Protein AF-A0A8X9ACP8-F1 (afdb_monomer)

Mean predicted aligned error: 18.26 Å

Foldseek 3Di:
DDDDPPVVVVVVVVPPDPPDPPPPPPPVVVVVVVVVVVVVVVVPDDDPPPPPPVCDLVNQLVCCVVPVPPDDPPDDPVVSSVVSVVVVVVVVVVVVVVVVVVVVVVVVVVVVVVVVVVVVVVVVVVVVVVVVVVVVVVVVVVVVVVVVVVVVVVVVVVVVVVVVVVVVVVVVVVVVVVVVVVVVVVCVVVVVVVVVCVVDVDDDDDD

Radius of gyration: 56.11 Å; Cα contacts (8 Å, |Δi|>4): 14; chains: 1; bounding box: 125×47×159 Å

Organism: Salvia splendens (NCBI:txid180675)

Solvent-accessible surface area (backbone atoms only — not comparable to full-atom values): 12221 Å² total; per-residue (Å²): 139,83,84,68,80,75,58,60,61,65,58,57,70,71,74,70,70,80,79,76,79,76,85,75,67,64,69,61,56,62,57,54,54,55,51,52,53,54,53,51,57,64,73,64,56,75,73,79,77,71,74,79,73,71,67,51,70,67,61,49,46,52,50,40,72,77,70,38,96,82,64,66,90,85,55,55,70,69,59,50,52,48,53,51,50,50,51,52,51,51,49,53,51,52,51,54,51,52,52,50,50,52,52,52,52,51,52,49,51,55,49,50,52,52,49,54,55,50,50,55,54,51,52,53,50,52,52,54,50,52,53,50,50,54,51,49,56,51,50,53,50,50,51,51,52,52,51,50,52,50,52,53,51,49,53,52,52,53,52,52,50,52,50,52,53,52,50,52,52,52,51,52,50,50,52,53,50,52,51,51,52,52,53,50,62,65,48,46,63,55,53,51,50,51,51,50,49,69,76,52,80,77,83,82,90,80,135

Secondary structure (DSSP, 8-state):
-PPPTTSHHHHHTTS------GGGSHHHHHHHHHHHHHHHHHHTPPPP--------HHHHHHHHHHH-TT--TTS-HHHHHHHHHHHHHHHHHHHHHHHHHHHHHHHHHHHHHHHHHHHHHHHHHHHHHHHHHHHHHHHHHHHHHHHHHHHHHHHHHHHHHHHHHHHHHHHHHHHHHHHHHHHHHHHHHHHHHHHHHHH-S------

Sequence (207 aa):
MHPKSSDKLKMAFFLMAPKANESGKNKVVEMEEQDQAKEASFLMAPPPETRKATLNLDKAIEHELQHGRKLDPKMDRKKLRRTVSNRLSAQRSRVKKAEHIHEMERRATDLEDTITVLKIRVERFKEKKRLLQLQNEALERLMQIRLHEANVAQSVVDKSKAELARLKEVEKEQLNYHEKQLLHKQSQPQLELELELQLHPFRNFDA

pLDDT: mean 77.06, std 21.71, range [40.91, 98.75]

Structure (mmCIF, N/CA/C/O backbone):
data_AF-A0A8X9ACP8-F1
#
_entry.id   AF-A0A8X9ACP8-F1
#
loop_
_atom_site.group_PDB
_atom_site.id
_atom_site.type_symbol
_atom_site.label_atom_id
_atom_site.label_alt_id
_atom_site.label_comp_id
_atom_site.label_asym_id
_atom_site.label_entity_id
_atom_site.label_seq_id
_atom_site.pdbx_PDB_ins_code
_atom_site.Cartn_x
_atom_site.Cartn_y
_atom_site.Cartn_z
_atom_site.occupancy
_atom_site.B_iso_or_equiv
_atom_site.auth_seq_id
_atom_site.auth_comp_id
_atom_site.auth_asym_id
_atom_site.auth_atom_id
_atom_site.pdbx_PDB_model_num
ATOM 1 N N . MET A 1 1 ? -46.677 24.754 20.401 1.00 48.41 1 MET A N 1
ATOM 2 C CA . MET A 1 1 ? -46.013 23.488 20.785 1.00 48.41 1 MET A CA 1
ATOM 3 C C . MET A 1 1 ? -44.524 23.753 20.924 1.00 48.41 1 MET A C 1
ATOM 5 O O . MET A 1 1 ? -43.882 24.078 19.936 1.00 48.41 1 MET A O 1
ATOM 9 N N . HIS A 1 2 ? -44.004 23.734 22.151 1.00 45.50 2 HIS A N 1
ATOM 10 C CA . HIS A 1 2 ? -42.602 24.048 22.436 1.00 45.50 2 HIS A CA 1
ATOM 11 C C . HIS A 1 2 ? -41.730 22.783 22.380 1.00 45.50 2 HIS A C 1
ATOM 13 O O . HIS A 1 2 ? -42.119 21.772 22.968 1.00 45.50 2 HIS A O 1
ATOM 19 N N . PRO A 1 3 ? -40.560 22.816 21.719 1.00 49.88 3 PRO A N 1
ATOM 20 C CA . PRO A 1 3 ? -39.639 21.686 21.719 1.00 49.88 3 PRO A CA 1
ATOM 21 C C . PRO A 1 3 ? -38.923 21.558 23.074 1.00 49.88 3 PRO A C 1
ATOM 23 O O . PRO A 1 3 ? -38.510 22.551 23.679 1.00 49.88 3 PRO A O 1
ATOM 26 N N . LYS A 1 4 ? -38.807 20.312 23.550 1.00 48.88 4 LYS A N 1
ATOM 27 C CA . LYS A 1 4 ? -38.228 19.929 24.847 1.00 48.88 4 LYS A CA 1
ATOM 28 C C . LYS A 1 4 ? -36.714 20.190 24.881 1.00 48.88 4 LYS A C 1
ATOM 30 O O . LYS A 1 4 ? -36.020 20.100 23.872 1.00 48.88 4 LYS A O 1
ATOM 35 N N . SER A 1 5 ? -36.201 20.521 26.065 1.00 58.75 5 SER A N 1
ATOM 36 C CA . SER A 1 5 ? -34.847 21.045 26.301 1.00 58.75 5 SER A CA 1
ATOM 37 C C . SER A 1 5 ? -33.686 20.067 26.054 1.00 58.75 5 SER A C 1
ATOM 39 O O . SER A 1 5 ? -32.534 20.487 26.141 1.00 58.75 5 SER A O 1
ATOM 41 N N . SER A 1 6 ? -33.938 18.804 25.694 1.00 52.81 6 SER A N 1
ATOM 42 C CA . SER A 1 6 ? -32.884 17.810 25.432 1.00 52.81 6 SER A CA 1
ATOM 43 C C . SER A 1 6 ? -32.245 17.912 24.043 1.00 52.81 6 SER A C 1
ATOM 45 O O . SER A 1 6 ? -31.140 17.409 23.847 1.00 52.81 6 SER A O 1
ATOM 47 N N . ASP A 1 7 ? -32.893 18.588 23.091 1.00 49.94 7 ASP A N 1
ATOM 48 C CA . ASP A 1 7 ? -32.406 18.658 21.703 1.00 49.94 7 ASP A CA 1
ATOM 49 C C . ASP A 1 7 ? -31.502 19.873 21.447 1.00 49.94 7 ASP A C 1
ATOM 51 O O . ASP A 1 7 ? -30.711 19.891 20.503 1.00 49.94 7 ASP A O 1
ATOM 55 N N . LYS A 1 8 ? -31.528 20.864 22.347 1.00 50.75 8 LYS A N 1
ATOM 56 C CA . LYS A 1 8 ? -30.656 22.047 22.267 1.00 50.75 8 LYS A CA 1
ATOM 57 C C . LYS A 1 8 ? -29.193 21.728 22.590 1.00 50.75 8 LYS A C 1
ATOM 59 O O . LYS A 1 8 ? -28.309 22.352 22.012 1.00 50.75 8 LYS A O 1
ATOM 64 N N . LEU A 1 9 ? -28.916 20.726 23.433 1.00 50.59 9 LEU A N 1
ATOM 65 C CA . LEU A 1 9 ? -27.534 20.320 23.734 1.00 50.59 9 LEU A CA 1
ATOM 66 C C . LEU A 1 9 ? -26.889 19.479 22.625 1.00 50.59 9 LEU A C 1
ATOM 68 O O . LEU A 1 9 ? -25.675 19.543 22.453 1.00 50.59 9 LEU A O 1
ATOM 72 N N . LYS A 1 10 ? -27.677 18.747 21.829 1.00 49.38 10 LYS A N 1
ATOM 73 C CA . LYS A 1 10 ? -27.147 18.006 20.672 1.00 49.38 10 LYS A CA 1
ATOM 74 C C . LYS A 1 10 ? -26.849 18.924 19.484 1.00 49.38 10 LYS A C 1
ATOM 76 O O . LYS A 1 10 ? -25.902 18.668 18.752 1.00 49.38 10 LYS A O 1
ATOM 81 N N . MET A 1 11 ? -27.583 20.031 19.350 1.00 46.47 11 MET A N 1
ATOM 82 C CA . MET A 1 11 ? -27.297 21.061 18.342 1.00 46.47 11 MET A CA 1
ATOM 83 C C . MET A 1 11 ? -26.142 22.000 18.734 1.00 46.47 11 MET A C 1
ATOM 85 O O . MET A 1 11 ? -25.453 22.512 17.857 1.00 46.47 11 MET A O 1
ATOM 89 N N . ALA A 1 12 ? -25.879 22.200 20.031 1.00 48.69 12 ALA A N 1
ATOM 90 C CA . ALA A 1 12 ? -24.788 23.065 20.492 1.00 48.69 12 ALA A CA 1
ATOM 91 C C . ALA A 1 12 ? -23.390 22.436 20.329 1.00 48.69 12 ALA A C 1
ATOM 93 O O . ALA A 1 12 ? -22.411 23.161 20.171 1.00 48.69 12 ALA A O 1
ATOM 94 N N . PHE A 1 13 ? -23.280 21.104 20.299 1.00 44.09 13 PHE A N 1
ATOM 95 C CA . PHE A 1 13 ? -21.986 20.426 20.136 1.00 44.09 13 PHE A CA 1
ATOM 96 C C . PHE A 1 13 ? -21.492 20.370 18.680 1.00 44.09 13 PHE A C 1
ATOM 98 O O . PHE A 1 13 ? -20.330 20.062 18.433 1.00 44.09 13 PHE A O 1
ATOM 105 N N . PHE A 1 14 ? -22.348 20.709 17.711 1.00 43.88 14 PHE A N 1
ATOM 106 C CA . PHE A 1 14 ? -21.986 20.746 16.290 1.00 43.88 14 PHE A CA 1
ATOM 107 C C . PHE A 1 14 ? -21.480 22.127 15.827 1.00 43.88 14 PHE A C 1
ATOM 109 O O . PHE A 1 14 ? -20.980 22.267 14.715 1.00 43.88 14 PHE A O 1
ATOM 116 N N . LEU A 1 15 ? -21.570 23.158 16.677 1.00 46.44 15 LEU A N 1
ATOM 117 C CA . LEU A 1 15 ? -21.247 24.551 16.325 1.00 46.44 15 LEU A CA 1
ATOM 118 C C . LEU A 1 15 ? -19.854 25.027 16.770 1.00 46.44 15 LEU A C 1
ATOM 120 O O . LEU A 1 15 ? -19.517 26.190 16.566 1.00 46.44 15 LEU A O 1
ATOM 124 N N . MET A 1 16 ? -19.022 24.147 17.328 1.00 43.56 16 MET A N 1
ATOM 125 C CA . MET A 1 16 ? -17.673 24.493 17.801 1.00 43.56 16 MET A CA 1
ATOM 126 C C . MET A 1 16 ? -16.569 23.601 17.213 1.00 43.56 16 MET A C 1
ATOM 128 O O . MET A 1 16 ? -15.540 23.364 17.840 1.00 43.56 16 MET A O 1
ATOM 132 N N . ALA A 1 17 ? -16.747 23.130 15.978 1.00 50.84 17 ALA A N 1
ATOM 133 C CA . ALA A 1 17 ? -15.620 22.612 15.212 1.00 50.84 17 ALA A CA 1
ATOM 134 C C . ALA A 1 17 ? -14.752 23.799 14.743 1.00 50.84 17 ALA A C 1
ATOM 136 O O . ALA A 1 17 ? -15.273 24.691 14.063 1.00 50.84 17 ALA A O 1
ATOM 137 N N . PRO A 1 18 ? -13.447 23.854 15.073 1.00 45.12 18 PRO A N 1
ATOM 138 C CA . PRO A 1 18 ? -12.563 24.846 14.483 1.00 45.12 18 PRO A CA 1
ATOM 139 C C . PRO A 1 18 ? -12.549 24.624 12.970 1.00 45.12 18 PRO A C 1
ATOM 141 O O . PRO A 1 18 ? -12.144 23.563 12.493 1.00 45.12 18 PRO A O 1
ATOM 144 N N . LYS A 1 19 ? -13.018 25.622 12.209 1.00 48.44 19 LYS A N 1
ATOM 145 C CA . LYS A 1 19 ? -12.822 25.672 10.760 1.00 48.44 19 LYS A CA 1
ATOM 146 C C . LYS A 1 19 ? -11.318 25.674 10.514 1.00 48.44 19 LYS A C 1
ATOM 148 O O . LYS A 1 19 ? -10.660 26.701 10.673 1.00 48.44 19 LYS A O 1
ATOM 153 N N . ALA A 1 20 ? -10.779 24.509 10.170 1.00 42.78 20 ALA A N 1
ATOM 154 C CA . ALA A 1 20 ? -9.439 24.400 9.637 1.00 42.78 20 ALA A CA 1
ATOM 155 C C . ALA A 1 20 ? -9.378 25.297 8.398 1.00 42.78 20 ALA A C 1
ATOM 157 O O . ALA A 1 20 ? -10.138 25.146 7.445 1.00 42.78 20 ALA A O 1
ATOM 158 N N . ASN A 1 21 ? -8.520 26.304 8.482 1.00 46.50 21 ASN A N 1
ATOM 159 C CA . ASN A 1 21 ? -8.228 27.236 7.416 1.00 46.50 21 ASN A CA 1
ATOM 160 C C . ASN A 1 21 ? -7.571 26.473 6.249 1.00 46.50 21 ASN A C 1
ATOM 162 O O . ASN A 1 21 ? -6.362 26.249 6.247 1.00 46.50 21 ASN A O 1
ATOM 166 N N . GLU A 1 22 ? -8.372 26.058 5.268 1.00 45.31 22 GLU A N 1
ATOM 167 C CA . GLU A 1 22 ? -7.913 25.434 4.018 1.00 45.31 22 GLU A CA 1
ATOM 168 C C . GLU A 1 22 ? -7.419 26.461 2.976 1.00 45.31 22 GLU A C 1
ATOM 170 O O . GLU A 1 22 ? -7.106 26.093 1.849 1.00 45.31 22 GLU A O 1
ATOM 175 N N . SER A 1 23 ? -7.277 27.749 3.321 1.00 44.38 23 SER A N 1
ATOM 176 C CA . SER A 1 23 ? -6.915 28.789 2.336 1.00 44.38 23 SER A CA 1
ATOM 177 C C . SER A 1 23 ? -5.410 28.971 2.076 1.00 44.38 23 SER A C 1
ATOM 179 O O . SER A 1 23 ? -5.025 29.797 1.255 1.00 44.38 23 SER A O 1
ATOM 181 N N . GLY A 1 24 ? -4.536 28.201 2.732 1.00 42.59 24 GLY A N 1
ATOM 182 C CA . GLY A 1 24 ? -3.082 28.406 2.647 1.00 42.59 24 GLY A CA 1
ATOM 183 C C . GLY A 1 24 ? -2.294 27.410 1.793 1.00 42.59 24 GLY A C 1
ATOM 184 O O . GLY A 1 24 ? -1.116 27.646 1.546 1.00 42.59 24 GLY A O 1
ATOM 185 N N . LYS A 1 25 ? -2.887 26.286 1.368 1.00 42.03 25 LYS A N 1
ATOM 186 C CA . LYS A 1 25 ? -2.113 25.167 0.784 1.00 42.03 25 LYS A CA 1
ATOM 187 C C . LYS A 1 25 ? -2.227 25.011 -0.730 1.00 42.03 25 LYS A C 1
ATOM 189 O O . LYS A 1 25 ? -1.389 24.335 -1.312 1.00 42.03 25 LYS A O 1
ATOM 194 N N . ASN A 1 26 ? -3.171 25.692 -1.379 1.00 40.91 26 ASN A N 1
ATOM 195 C CA . ASN A 1 26 ? -3.351 25.555 -2.829 1.00 40.91 26 ASN A CA 1
ATOM 196 C C . ASN A 1 26 ? -2.458 26.477 -3.668 1.00 40.91 26 ASN A C 1
ATOM 198 O O . ASN A 1 26 ? -2.337 26.262 -4.864 1.00 40.91 26 ASN A O 1
ATOM 202 N N . LYS A 1 27 ? -1.775 27.460 -3.066 1.00 44.03 27 LYS A N 1
ATOM 203 C CA . LYS A 1 27 ? -0.976 28.421 -3.843 1.00 44.03 27 LYS A CA 1
ATOM 204 C C . LYS A 1 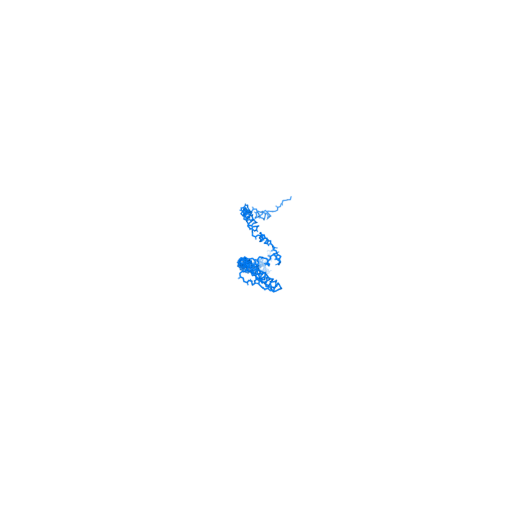27 ? 0.457 27.967 -4.142 1.00 44.03 27 LYS A C 1
ATOM 206 O O . LYS A 1 27 ? 1.080 28.507 -5.045 1.00 44.03 27 LYS A O 1
ATOM 211 N N . VAL A 1 28 ? 0.980 26.991 -3.396 1.00 43.31 28 VAL A N 1
ATOM 212 C CA . VAL A 1 28 ? 2.319 26.420 -3.649 1.00 43.31 28 VAL A CA 1
ATOM 213 C C . VAL A 1 28 ? 2.238 25.288 -4.676 1.00 43.31 28 VAL A C 1
ATOM 215 O O . VAL A 1 28 ? 3.114 25.176 -5.523 1.00 43.31 28 VAL A O 1
ATOM 218 N N . VAL A 1 29 ? 1.136 24.528 -4.677 1.00 48.53 29 VAL A N 1
ATOM 219 C CA . VAL A 1 29 ? 0.920 23.432 -5.635 1.00 48.53 29 VAL A CA 1
ATOM 220 C C . VAL A 1 29 ? 0.682 23.964 -7.056 1.00 48.53 29 VAL A C 1
ATOM 222 O O . VAL A 1 29 ? 1.228 23.406 -7.997 1.00 48.53 29 VAL A O 1
ATOM 225 N N . GLU A 1 30 ? -0.020 25.091 -7.228 1.00 46.03 30 GLU A N 1
ATOM 226 C CA . GLU A 1 30 ? -0.255 25.667 -8.567 1.00 46.03 30 GLU A CA 1
ATOM 227 C C . GLU A 1 30 ? 0.982 26.335 -9.201 1.00 46.03 30 GLU A C 1
ATOM 229 O O . GLU A 1 30 ? 1.048 26.436 -10.425 1.00 46.03 30 GLU A O 1
ATOM 234 N N . MET A 1 31 ? 1.972 26.779 -8.412 1.00 45.59 31 MET A N 1
ATOM 235 C CA . MET A 1 31 ? 3.218 27.341 -8.965 1.00 45.59 31 MET A CA 1
ATOM 236 C C . MET A 1 31 ? 4.244 26.256 -9.319 1.00 45.59 31 MET A C 1
ATOM 238 O O . MET A 1 31 ? 4.923 26.388 -10.332 1.00 45.59 31 MET A O 1
ATOM 242 N N . GLU A 1 32 ? 4.312 25.151 -8.568 1.00 47.22 32 GLU A N 1
ATOM 243 C CA . GLU A 1 32 ? 5.205 24.025 -8.898 1.00 47.22 32 GLU A CA 1
ATOM 244 C C . GLU A 1 32 ? 4.697 23.186 -10.086 1.00 47.22 32 GLU A C 1
ATOM 246 O O . GLU A 1 32 ? 5.496 22.615 -10.830 1.00 47.22 32 GLU A O 1
ATOM 251 N N . GLU A 1 33 ? 3.383 23.153 -10.326 1.00 47.72 33 GLU A N 1
ATOM 252 C CA . GLU A 1 33 ? 2.787 22.413 -11.447 1.00 47.72 33 GLU A CA 1
ATOM 253 C C . GLU A 1 33 ? 3.018 23.111 -12.807 1.00 47.72 33 GLU A C 1
ATOM 255 O O . GLU A 1 33 ? 3.103 22.450 -13.844 1.00 47.72 33 GLU A O 1
ATOM 260 N N . GLN A 1 34 ? 3.217 24.437 -12.823 1.00 45.97 34 GLN A N 1
ATOM 261 C CA . GLN A 1 34 ? 3.534 25.188 -14.048 1.00 45.97 34 GLN A CA 1
ATOM 262 C C . GLN A 1 34 ? 5.015 25.123 -14.445 1.00 45.97 34 GLN A C 1
ATOM 264 O O . GLN A 1 34 ? 5.322 25.190 -15.640 1.00 45.97 34 GLN A O 1
ATOM 269 N N . ASP A 1 35 ? 5.920 24.952 -13.483 1.00 48.22 35 ASP A N 1
ATOM 270 C CA . ASP A 1 35 ? 7.351 24.799 -13.760 1.00 48.22 35 ASP A CA 1
ATOM 271 C C . ASP A 1 35 ? 7.694 23.354 -14.157 1.00 48.22 35 ASP A C 1
ATOM 273 O O . ASP A 1 35 ? 8.428 23.151 -15.127 1.00 48.22 35 ASP A O 1
ATOM 277 N N . GLN A 1 36 ? 7.034 22.349 -13.563 1.00 52.25 36 GLN A N 1
ATOM 278 C CA . GLN A 1 36 ? 7.136 20.957 -14.025 1.00 52.25 36 GLN A CA 1
ATOM 279 C C . GLN A 1 36 ? 6.546 20.759 -15.431 1.00 52.25 36 GLN A C 1
ATOM 281 O O . GLN A 1 36 ? 7.087 19.984 -16.218 1.00 52.25 36 GLN A O 1
ATOM 286 N N . ALA A 1 37 ? 5.489 21.491 -15.801 1.00 51.94 37 ALA A N 1
ATOM 287 C CA . ALA A 1 37 ? 4.931 21.438 -17.155 1.00 51.94 37 ALA A CA 1
ATOM 288 C C . ALA A 1 37 ? 5.857 22.069 -18.214 1.00 51.94 37 ALA A C 1
ATOM 290 O O . ALA A 1 37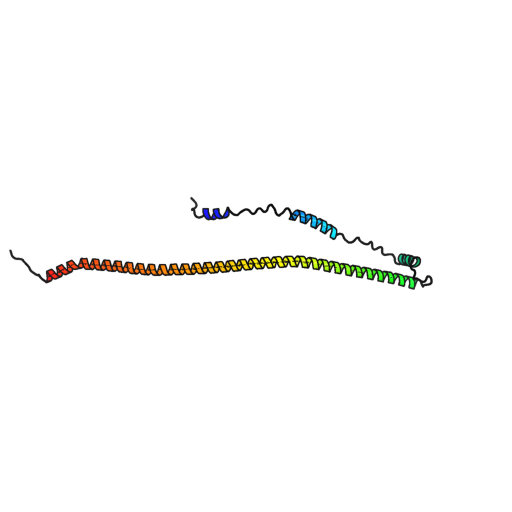 ? 5.925 21.583 -19.346 1.00 51.94 37 ALA A O 1
ATOM 291 N N . LYS A 1 38 ? 6.610 23.122 -17.862 1.00 52.84 38 LYS A N 1
ATOM 292 C CA . LYS A 1 38 ? 7.602 23.734 -18.765 1.00 52.84 38 LYS A CA 1
ATOM 293 C C . LYS A 1 38 ? 8.853 22.868 -18.904 1.00 52.84 38 LYS A C 1
ATOM 295 O O . LYS A 1 38 ? 9.346 22.712 -20.021 1.00 52.84 38 LYS A O 1
ATOM 300 N N . GLU A 1 39 ? 9.311 22.243 -17.824 1.00 46.69 39 GLU A N 1
ATOM 301 C CA . GLU A 1 39 ? 10.481 21.358 -17.836 1.00 46.69 39 GLU A CA 1
ATOM 302 C C . GLU A 1 39 ? 10.180 20.011 -18.528 1.00 46.69 39 GLU A C 1
ATOM 304 O O . GLU A 1 39 ? 10.975 19.537 -19.343 1.00 46.69 39 GLU A O 1
ATOM 309 N N . ALA A 1 40 ? 8.966 19.470 -18.360 1.00 51.84 40 ALA A N 1
ATOM 310 C CA . ALA A 1 40 ? 8.483 18.315 -19.123 1.00 51.84 40 ALA A CA 1
ATOM 311 C C . ALA A 1 40 ? 8.322 18.619 -20.626 1.00 51.84 40 ALA A C 1
ATOM 313 O O . ALA A 1 40 ? 8.593 17.756 -21.463 1.00 51.84 40 ALA A O 1
ATOM 314 N N . SER A 1 41 ? 7.950 19.852 -20.999 1.00 49.16 41 SER A N 1
ATOM 315 C CA . SER A 1 41 ? 7.877 20.255 -22.413 1.00 49.16 41 SER A CA 1
ATOM 316 C C . SER A 1 41 ? 9.253 20.339 -23.092 1.00 49.16 41 SER A C 1
ATOM 318 O O . SER A 1 41 ? 9.357 20.115 -24.297 1.00 49.16 41 SER A O 1
ATOM 320 N N . PHE A 1 42 ? 10.318 20.598 -22.323 1.00 46.66 42 PHE A N 1
ATOM 321 C CA . PHE A 1 42 ? 11.694 20.666 -22.822 1.00 46.66 42 PHE A CA 1
ATOM 322 C C . PHE A 1 42 ? 12.329 19.273 -22.980 1.00 46.66 42 PHE A C 1
ATOM 324 O O . PHE A 1 42 ? 13.081 19.043 -23.925 1.00 46.66 42 PHE A O 1
ATOM 331 N N . LEU A 1 43 ? 11.967 18.317 -22.116 1.00 49.38 43 LEU A N 1
ATOM 332 C CA . LEU A 1 43 ? 12.442 16.926 -22.181 1.00 49.38 43 LEU A CA 1
ATOM 333 C C . LEU A 1 43 ? 11.685 16.053 -23.200 1.00 49.38 43 LEU A C 1
ATOM 335 O O . LEU A 1 43 ? 12.185 14.999 -23.589 1.00 49.38 43 LEU A O 1
ATOM 339 N N . MET A 1 44 ? 10.514 16.493 -23.677 1.00 45.34 44 MET A N 1
ATOM 340 C CA . MET A 1 44 ? 9.749 15.823 -24.743 1.00 45.34 44 MET A CA 1
ATOM 341 C C . MET A 1 44 ? 10.039 16.350 -26.155 1.00 45.34 44 MET A C 1
ATOM 343 O O . MET A 1 44 ? 9.356 15.958 -27.105 1.00 45.34 44 MET A O 1
ATOM 347 N N . ALA A 1 45 ? 11.045 17.212 -26.334 1.00 51.97 45 ALA A N 1
ATOM 348 C CA . ALA A 1 45 ? 11.490 17.571 -27.673 1.00 51.97 45 ALA A CA 1
ATOM 349 C C . ALA A 1 45 ? 11.995 16.298 -28.386 1.00 51.97 45 ALA A C 1
ATOM 351 O O . ALA A 1 45 ? 12.941 15.666 -27.900 1.00 51.97 45 ALA A O 1
ATOM 352 N N . PRO A 1 46 ? 11.388 15.881 -29.517 1.00 53.88 46 PRO A N 1
ATOM 353 C CA . PRO A 1 46 ? 11.914 14.762 -30.281 1.00 53.88 46 PRO A CA 1
ATOM 354 C C . PRO A 1 46 ? 13.369 15.080 -30.654 1.00 53.88 46 PRO A C 1
ATOM 356 O O . PRO A 1 46 ? 13.664 16.234 -30.990 1.00 53.88 46 PRO A O 1
ATOM 359 N N . PRO A 1 47 ? 14.290 14.094 -30.595 1.00 52.47 47 PRO A N 1
ATOM 360 C CA . PRO A 1 47 ? 15.671 14.302 -31.012 1.00 52.47 47 PRO A CA 1
ATOM 361 C C . PRO A 1 47 ? 15.657 14.965 -32.389 1.00 52.47 47 PRO A C 1
ATOM 363 O O . PRO A 1 47 ? 14.833 14.543 -33.210 1.00 52.47 47 PRO A O 1
ATOM 366 N N . PRO A 1 48 ? 16.509 15.977 -32.660 1.00 46.62 48 PRO A N 1
ATOM 367 C CA . PRO A 1 48 ? 16.522 16.641 -33.954 1.00 46.62 48 PRO A CA 1
ATOM 368 C C . PRO A 1 48 ? 16.575 15.550 -35.009 1.00 46.62 48 PRO A C 1
ATOM 370 O O . PRO A 1 48 ? 17.513 14.748 -35.004 1.00 46.62 48 PRO A O 1
ATOM 373 N N . GLU A 1 49 ? 15.521 15.466 -35.828 1.00 51.84 49 GLU A N 1
ATOM 374 C CA . GLU A 1 49 ? 15.419 14.478 -36.886 1.00 51.84 49 GLU A CA 1
ATOM 375 C C . GLU A 1 49 ? 16.670 14.649 -37.732 1.00 51.84 49 GLU A C 1
ATOM 377 O O . GLU A 1 49 ? 16.800 15.589 -38.522 1.00 51.84 49 GLU A O 1
ATOM 382 N N . THR A 1 50 ? 17.650 13.778 -37.497 1.00 47.31 50 THR A N 1
ATOM 383 C CA . THR A 1 50 ? 18.859 13.735 -38.292 1.00 47.31 50 THR A CA 1
ATOM 384 C C . THR A 1 50 ? 18.351 13.360 -39.661 1.00 47.31 50 THR A C 1
ATOM 386 O O . THR A 1 50 ? 17.979 12.212 -39.907 1.00 47.31 50 THR A O 1
ATOM 389 N N . ARG A 1 51 ? 18.200 14.379 -40.517 1.00 43.03 51 ARG A N 1
ATOM 390 C CA . ARG A 1 51 ? 17.762 14.240 -41.898 1.00 43.03 51 ARG A CA 1
ATOM 391 C C . ARG A 1 51 ? 18.557 13.073 -42.436 1.00 43.03 51 ARG A C 1
ATOM 393 O O . ARG A 1 51 ? 19.775 13.177 -42.588 1.00 43.03 51 ARG A O 1
ATOM 400 N N . LYS A 1 52 ? 17.888 11.937 -42.640 1.00 47.12 52 LYS A N 1
ATOM 401 C CA . LYS A 1 52 ? 18.491 10.750 -43.229 1.00 47.12 52 LYS A CA 1
ATOM 402 C C . LYS A 1 52 ? 18.718 11.111 -44.685 1.00 47.12 52 LYS A C 1
ATOM 404 O O . LYS A 1 52 ? 17.964 10.704 -45.559 1.00 47.12 52 LYS A O 1
ATOM 409 N N . ALA A 1 53 ? 19.741 11.921 -44.940 1.00 48.72 53 ALA A N 1
ATOM 410 C CA . ALA A 1 53 ? 20.344 12.060 -46.238 1.00 48.72 53 ALA A CA 1
ATOM 411 C C . ALA A 1 53 ? 20.917 10.680 -46.527 1.00 48.72 53 ALA A C 1
ATOM 413 O O . ALA A 1 53 ? 22.045 10.343 -46.168 1.00 48.72 53 ALA A O 1
ATOM 414 N N . THR A 1 54 ? 20.082 9.817 -47.095 1.00 51.31 54 THR A N 1
ATOM 415 C CA . THR A 1 54 ? 20.537 8.599 -47.726 1.00 51.31 54 THR A CA 1
ATOM 416 C C . THR A 1 54 ? 21.460 9.069 -48.835 1.00 51.31 54 THR A C 1
ATOM 418 O O . THR A 1 54 ? 21.003 9.450 -49.908 1.00 51.31 54 THR A O 1
ATOM 421 N N . LEU A 1 55 ? 22.763 9.130 -48.552 1.00 59.03 55 LEU A N 1
ATOM 422 C CA . LEU A 1 55 ? 23.779 9.242 -49.584 1.00 59.03 55 LEU A CA 1
ATOM 423 C C . LEU A 1 55 ? 23.457 8.134 -50.583 1.00 59.03 55 LEU A C 1
ATOM 425 O O . LEU A 1 55 ? 23.555 6.946 -50.255 1.00 59.03 55 LEU A O 1
ATOM 429 N N . ASN A 1 56 ? 22.960 8.531 -51.755 1.00 74.50 56 ASN A N 1
ATOM 430 C CA . ASN A 1 56 ? 22.724 7.615 -52.859 1.00 74.50 56 ASN A CA 1
ATOM 431 C C . ASN A 1 56 ? 24.035 6.860 -53.079 1.00 74.50 56 ASN A C 1
ATOM 433 O O . ASN A 1 56 ? 25.102 7.474 -53.039 1.00 74.50 56 ASN A O 1
ATOM 437 N N . LEU A 1 57 ? 23.963 5.535 -53.236 1.00 75.50 57 LEU A N 1
ATOM 438 C CA . LEU A 1 57 ? 25.141 4.662 -53.278 1.00 75.50 57 LEU A CA 1
ATOM 439 C C . LEU A 1 57 ? 26.203 5.191 -54.254 1.00 75.50 57 LEU A C 1
ATOM 441 O O . LEU A 1 57 ? 27.388 5.134 -53.951 1.00 75.50 57 LEU A O 1
ATOM 445 N N . ASP A 1 58 ? 25.771 5.774 -55.370 1.00 76.81 58 ASP A N 1
ATOM 446 C CA . ASP A 1 58 ? 26.645 6.368 -56.379 1.00 76.81 58 ASP A CA 1
ATOM 447 C C . ASP A 1 58 ? 27.395 7.616 -55.865 1.00 76.81 58 ASP A C 1
ATOM 449 O O . ASP A 1 58 ? 28.610 7.693 -56.023 1.00 76.81 58 ASP A O 1
ATOM 453 N N . LYS A 1 59 ? 26.737 8.511 -55.110 1.00 81.31 59 LYS A N 1
ATOM 454 C CA . LYS A 1 59 ? 27.391 9.660 -54.444 1.00 81.31 59 LYS A CA 1
ATOM 455 C C . LYS A 1 59 ? 28.396 9.218 -53.377 1.00 81.31 59 LYS A C 1
ATOM 457 O O . LYS A 1 59 ? 29.438 9.838 -53.190 1.00 81.31 59 LYS A O 1
ATOM 462 N N . ALA A 1 60 ? 28.092 8.131 -52.667 1.00 77.38 60 ALA A N 1
ATOM 463 C CA . ALA A 1 60 ? 29.012 7.561 -51.686 1.00 77.38 60 ALA A CA 1
ATOM 464 C C . ALA A 1 60 ? 30.231 6.899 -52.350 1.00 77.38 60 ALA A C 1
ATOM 466 O O . ALA A 1 60 ? 31.330 6.968 -51.807 1.00 77.38 60 ALA A O 1
ATOM 467 N N . ILE A 1 61 ? 30.055 6.288 -53.526 1.00 76.50 61 ILE A N 1
ATOM 468 C CA . ILE A 1 61 ? 31.157 5.735 -54.325 1.00 76.50 61 ILE A CA 1
ATOM 469 C C . ILE A 1 61 ? 32.071 6.855 -54.834 1.00 76.50 61 ILE A C 1
ATOM 471 O O . ILE A 1 61 ? 33.286 6.719 -54.726 1.00 76.50 61 ILE A O 1
ATOM 475 N N . GLU A 1 62 ? 31.515 7.958 -55.342 1.00 78.25 62 GLU A N 1
ATOM 476 C CA . GLU A 1 62 ? 32.288 9.130 -55.787 1.00 78.25 62 GLU A CA 1
ATOM 477 C C . GLU A 1 62 ? 33.129 9.724 -54.652 1.00 78.25 62 GLU A C 1
ATOM 479 O O . GLU A 1 62 ? 34.332 9.937 -54.807 1.00 78.25 62 GLU A O 1
ATOM 484 N N . HIS A 1 63 ? 32.524 9.907 -53.477 1.00 79.88 63 HIS A N 1
ATOM 485 C CA . HIS A 1 63 ? 33.227 10.402 -52.296 1.00 79.88 63 HIS A CA 1
ATOM 486 C C . HIS A 1 63 ? 34.360 9.459 -51.854 1.00 79.88 63 HIS A C 1
ATOM 488 O O . HIS A 1 63 ? 35.452 9.911 -51.513 1.00 79.88 63 HIS A O 1
ATOM 494 N N . GLU A 1 64 ? 34.124 8.146 -51.881 1.00 76.69 64 GLU A N 1
ATOM 495 C CA . GLU A 1 64 ? 35.118 7.123 -51.540 1.00 76.69 64 GLU A CA 1
ATOM 496 C C . GLU A 1 64 ? 36.251 7.017 -52.572 1.00 76.69 64 GLU A C 1
ATOM 498 O O . GLU A 1 64 ? 37.385 6.745 -52.196 1.00 76.69 64 GLU A O 1
ATOM 503 N N . LEU A 1 65 ? 35.994 7.279 -53.854 1.00 72.50 65 LEU A N 1
ATOM 504 C CA . LEU A 1 65 ? 37.044 7.360 -54.875 1.00 72.50 65 LEU A CA 1
ATOM 505 C C . LEU A 1 65 ? 37.920 8.611 -54.715 1.00 72.50 65 LEU A C 1
ATOM 507 O O . LEU A 1 65 ? 39.118 8.548 -54.974 1.00 72.50 65 LEU A O 1
ATOM 511 N N . GLN A 1 66 ? 37.337 9.730 -54.277 1.00 73.62 66 GLN A N 1
ATOM 512 C CA . GLN A 1 66 ? 38.056 10.995 -54.075 1.00 73.62 66 GLN A CA 1
ATOM 513 C C . GLN A 1 66 ? 38.818 11.055 -52.741 1.00 73.62 66 GLN A C 1
ATOM 515 O O . GLN A 1 66 ? 39.894 11.642 -52.674 1.00 73.62 66 GLN A O 1
ATOM 520 N N . HIS A 1 67 ? 38.283 10.444 -51.678 1.00 72.25 67 HIS A N 1
ATOM 521 C CA . HIS A 1 67 ? 38.799 10.594 -50.307 1.00 72.25 67 HIS A CA 1
ATOM 522 C C . HIS A 1 67 ? 39.216 9.268 -49.649 1.00 72.25 67 HIS A C 1
ATOM 524 O O . HIS A 1 67 ? 39.825 9.256 -48.573 1.00 72.25 67 HIS A O 1
ATOM 530 N N . GLY A 1 68 ? 38.898 8.125 -50.259 1.00 66.81 68 GLY A N 1
ATOM 531 C CA . GLY A 1 68 ? 39.165 6.804 -49.703 1.00 66.81 68 GLY A CA 1
ATOM 532 C C . GLY A 1 68 ? 40.608 6.374 -49.931 1.00 66.81 68 GLY A C 1
ATOM 533 O O . GLY A 1 68 ? 40.926 5.730 -50.925 1.00 66.81 68 GLY A O 1
ATOM 534 N N . ARG A 1 69 ? 41.476 6.614 -48.942 1.00 60.59 69 ARG A N 1
ATOM 535 C CA . ARG A 1 69 ? 42.901 6.206 -48.920 1.00 60.59 69 ARG A CA 1
ATOM 536 C C . ARG A 1 69 ? 43.172 4.685 -49.044 1.00 60.59 69 ARG A C 1
ATOM 538 O O . ARG A 1 69 ? 44.290 4.251 -48.800 1.00 60.59 69 ARG A O 1
ATOM 545 N N . LYS A 1 70 ? 42.165 3.849 -49.333 1.00 66.25 70 LYS A N 1
ATOM 546 C CA . LYS A 1 70 ? 42.233 2.371 -49.287 1.00 66.25 70 LYS A CA 1
ATOM 547 C C . LYS A 1 70 ? 41.621 1.660 -50.501 1.00 66.25 70 LYS A C 1
ATOM 549 O O . LYS A 1 70 ? 41.458 0.442 -50.454 1.00 66.25 70 LYS A O 1
ATOM 554 N N . LEU A 1 71 ? 41.214 2.383 -51.542 1.00 66.25 71 LEU A N 1
ATOM 555 C CA . LEU A 1 71 ? 40.631 1.780 -52.741 1.00 66.25 71 LEU A CA 1
ATOM 556 C C . LEU A 1 71 ? 41.647 1.843 -53.877 1.00 66.25 71 LEU A C 1
ATOM 558 O O . LEU A 1 71 ? 42.112 2.920 -54.227 1.00 66.25 71 LEU A O 1
ATOM 562 N N . ASP A 1 72 ? 41.999 0.680 -54.421 1.00 71.00 72 ASP A N 1
ATOM 563 C CA . ASP A 1 72 ? 42.858 0.583 -55.598 1.00 71.00 72 ASP A CA 1
ATOM 564 C C . ASP A 1 72 ? 42.107 1.147 -56.822 1.00 71.00 72 ASP A C 1
ATOM 566 O O . ASP A 1 72 ? 41.043 0.614 -57.169 1.00 71.00 72 ASP A O 1
ATOM 570 N N . PRO A 1 73 ? 42.623 2.200 -57.485 1.00 68.31 73 PRO A N 1
ATOM 571 C CA . PRO A 1 73 ? 42.019 2.774 -58.686 1.00 68.31 73 PRO A CA 1
ATOM 572 C C . PRO A 1 73 ? 41.864 1.781 -59.850 1.00 68.31 73 PRO A C 1
ATOM 574 O O . PRO A 1 73 ? 41.046 2.018 -60.736 1.00 68.31 73 PRO A O 1
ATOM 577 N N . LYS A 1 74 ? 42.609 0.662 -59.857 1.00 74.12 74 LYS A N 1
ATOM 578 C CA . LYS A 1 74 ? 42.486 -0.415 -60.859 1.00 74.12 74 LYS A CA 1
ATOM 579 C C . LYS A 1 74 ? 41.465 -1.501 -60.494 1.00 74.12 74 LYS A C 1
ATOM 581 O O . LYS A 1 74 ? 41.343 -2.491 -61.212 1.00 74.12 74 LYS A O 1
ATOM 586 N N . MET A 1 75 ? 40.726 -1.355 -59.394 1.00 76.25 75 MET A N 1
ATOM 587 C CA . MET A 1 75 ? 39.754 -2.357 -58.956 1.00 76.25 75 MET A CA 1
ATOM 588 C C . MET A 1 75 ? 38.500 -2.393 -59.847 1.00 76.25 75 MET A C 1
ATOM 590 O O . MET A 1 75 ? 37.905 -1.362 -60.158 1.00 76.25 75 MET A O 1
ATOM 594 N N . ASP A 1 76 ? 38.018 -3.600 -60.160 1.00 84.94 76 ASP A N 1
ATOM 595 C CA . ASP A 1 76 ? 36.776 -3.803 -60.913 1.00 84.94 76 ASP A CA 1
ATOM 596 C C . ASP A 1 76 ? 35.581 -3.042 -60.322 1.00 84.94 76 ASP A C 1
ATOM 598 O O . ASP A 1 76 ? 35.276 -3.132 -59.124 1.00 84.94 76 ASP A O 1
ATOM 602 N N . ARG A 1 77 ? 34.805 -2.387 -61.195 1.00 82.56 77 ARG A N 1
ATOM 603 C CA . ARG A 1 77 ? 33.625 -1.580 -60.825 1.00 82.56 77 ARG A CA 1
ATOM 604 C C . ARG A 1 77 ? 32.631 -2.338 -59.934 1.00 82.56 77 ARG A C 1
ATOM 606 O O . ARG A 1 77 ? 32.064 -1.763 -59.006 1.00 82.56 77 ARG A O 1
ATOM 613 N N . LYS A 1 78 ? 32.431 -3.641 -60.171 1.00 87.00 78 LYS A N 1
ATOM 614 C CA . LYS A 1 78 ? 31.541 -4.500 -59.362 1.00 87.00 78 LYS A CA 1
ATOM 615 C C . LYS A 1 78 ? 32.060 -4.680 -57.932 1.00 87.00 78 LYS A C 1
ATOM 617 O O . LYS A 1 78 ? 31.283 -4.605 -56.979 1.00 87.00 78 LYS A O 1
ATOM 622 N N . LYS A 1 79 ? 33.370 -4.891 -57.776 1.00 85.75 79 LYS A N 1
ATOM 623 C CA . LYS A 1 79 ? 34.026 -5.046 -56.473 1.00 85.75 79 LYS A CA 1
ATOM 624 C C . LYS A 1 79 ? 34.026 -3.721 -55.708 1.00 85.75 79 LYS A C 1
ATOM 626 O O . LYS A 1 79 ? 33.717 -3.722 -54.520 1.00 85.75 79 LYS A O 1
ATOM 631 N N . LEU A 1 80 ? 34.233 -2.596 -56.399 1.00 83.19 80 LEU A N 1
ATOM 632 C CA . LEU A 1 80 ? 34.100 -1.251 -55.831 1.00 83.19 80 LEU A CA 1
ATOM 633 C C . LEU A 1 80 ? 32.705 -0.996 -55.253 1.00 83.19 80 LEU A C 1
ATOM 635 O O . LEU A 1 80 ? 32.581 -0.682 -54.068 1.00 83.19 80 LEU A O 1
ATOM 639 N N . ARG A 1 81 ? 31.653 -1.211 -56.057 1.00 86.38 81 ARG A N 1
ATOM 640 C CA . ARG A 1 81 ? 30.258 -1.051 -55.609 1.00 86.38 81 ARG A CA 1
ATOM 641 C C . ARG A 1 81 ? 29.957 -1.910 -54.381 1.00 86.38 81 ARG A C 1
ATOM 643 O O . ARG A 1 81 ? 29.352 -1.422 -53.430 1.00 86.38 81 ARG A O 1
ATOM 650 N N . ARG A 1 82 ? 30.413 -3.169 -54.364 1.00 89.69 82 ARG A N 1
ATOM 651 C CA . ARG A 1 82 ? 30.220 -4.082 -53.225 1.00 89.69 82 ARG A CA 1
ATOM 652 C C . ARG A 1 82 ? 30.940 -3.600 -51.966 1.00 89.69 82 ARG A C 1
ATOM 654 O O . ARG A 1 82 ? 30.337 -3.607 -50.897 1.00 89.69 82 ARG A O 1
ATOM 661 N N . THR A 1 83 ? 32.196 -3.173 -52.079 1.00 87.38 83 THR A N 1
ATOM 662 C CA . THR A 1 83 ? 32.988 -2.686 -50.940 1.00 87.38 83 THR A CA 1
ATOM 663 C C . THR A 1 83 ? 32.352 -1.453 -50.306 1.00 87.38 83 THR A C 1
ATOM 665 O O . THR A 1 83 ? 32.177 -1.417 -49.087 1.00 87.38 83 THR A O 1
ATOM 668 N N . VAL A 1 84 ? 31.949 -0.474 -51.122 1.00 85.62 84 VAL A N 1
ATOM 669 C CA . VAL A 1 84 ? 31.286 0.745 -50.633 1.00 85.62 84 VAL A CA 1
ATOM 670 C C . VAL A 1 84 ? 29.924 0.408 -50.024 1.00 85.62 84 VAL A C 1
ATOM 672 O O . VAL A 1 84 ? 29.641 0.809 -48.898 1.00 85.62 84 VAL A O 1
ATOM 675 N N . SER A 1 85 ? 29.115 -0.417 -50.695 1.00 89.06 85 SER A N 1
ATOM 676 C CA . SER A 1 85 ? 27.811 -0.846 -50.174 1.00 89.06 85 SER A CA 1
ATOM 677 C C . SER A 1 85 ? 27.921 -1.571 -48.827 1.00 89.06 85 SER A C 1
ATOM 679 O O . SER A 1 85 ? 27.162 -1.269 -47.907 1.00 89.06 85 SER A O 1
ATOM 681 N N . ASN A 1 86 ? 28.874 -2.497 -48.677 1.00 92.19 86 ASN A N 1
ATOM 682 C CA . ASN A 1 86 ? 29.093 -3.229 -47.426 1.00 92.19 86 ASN A CA 1
ATOM 683 C C . ASN A 1 86 ? 29.581 -2.318 -46.296 1.00 92.19 86 ASN A C 1
ATOM 685 O O . ASN A 1 86 ? 29.208 -2.506 -45.140 1.00 92.19 86 ASN A O 1
ATOM 689 N N . ARG A 1 87 ? 30.408 -1.317 -46.612 1.00 89.31 87 ARG A N 1
ATOM 690 C CA . ARG A 1 87 ? 30.845 -0.324 -45.627 1.00 89.31 87 ARG A CA 1
ATOM 691 C C . ARG A 1 87 ? 29.663 0.498 -45.124 1.00 89.31 87 ARG A C 1
ATOM 693 O O . ARG A 1 87 ? 29.492 0.632 -43.914 1.00 89.31 87 ARG A O 1
ATOM 700 N N . LEU A 1 88 ? 28.824 0.985 -46.038 1.00 88.81 88 LEU A N 1
ATOM 701 C CA . LEU A 1 88 ? 27.623 1.742 -45.692 1.00 88.81 88 LEU A CA 1
ATOM 702 C C . LEU A 1 88 ? 26.630 0.898 -44.888 1.00 88.81 88 LEU A C 1
ATOM 704 O O . LEU A 1 88 ? 26.072 1.386 -43.908 1.00 88.81 88 LEU A O 1
ATOM 708 N N . SER A 1 89 ? 26.411 -0.366 -45.257 1.00 91.94 89 SER A N 1
ATOM 709 C CA . SER A 1 89 ? 25.505 -1.250 -44.516 1.00 91.94 89 SER A CA 1
ATOM 710 C C . SER A 1 89 ? 26.046 -1.590 -43.124 1.00 91.94 89 SER A C 1
ATOM 712 O O . SER A 1 89 ? 25.285 -1.550 -42.157 1.00 91.94 89 SER A O 1
ATOM 714 N N . ALA A 1 90 ? 27.355 -1.827 -42.988 1.00 94.88 90 ALA A N 1
ATOM 715 C CA . ALA A 1 90 ? 28.007 -2.014 -41.694 1.00 94.88 90 ALA A CA 1
ATOM 716 C C . ALA A 1 90 ? 27.915 -0.752 -40.821 1.00 94.88 90 ALA A C 1
ATOM 718 O O . ALA A 1 90 ? 27.590 -0.858 -39.640 1.00 94.88 90 ALA A O 1
ATOM 719 N N . GLN A 1 91 ? 28.134 0.442 -41.387 1.00 93.31 91 GLN A N 1
ATOM 720 C CA . GLN A 1 91 ? 27.974 1.713 -40.672 1.00 93.31 91 GLN A CA 1
ATOM 721 C C . GLN A 1 91 ? 26.530 1.908 -40.207 1.00 93.31 91 GLN A C 1
ATOM 723 O O . GLN A 1 91 ? 26.304 2.158 -39.027 1.00 93.31 91 GLN A O 1
ATOM 728 N N . ARG A 1 92 ? 25.545 1.715 -41.094 1.00 93.75 92 ARG A N 1
ATOM 729 C CA . ARG A 1 92 ? 24.118 1.780 -40.737 1.00 93.75 92 ARG A CA 1
ATOM 730 C C . ARG A 1 92 ? 23.762 0.778 -39.642 1.00 93.75 92 ARG A C 1
ATOM 732 O O . ARG A 1 92 ? 22.997 1.112 -38.747 1.00 93.75 92 ARG A O 1
ATOM 739 N N . SER A 1 93 ? 24.314 -0.435 -39.693 1.00 97.00 93 SER A N 1
ATOM 740 C CA . SER A 1 93 ? 24.101 -1.440 -38.648 1.00 97.00 93 SER A CA 1
ATOM 741 C C . SER A 1 93 ? 24.699 -1.009 -37.308 1.00 97.00 93 SER A C 1
ATOM 743 O O . SER A 1 93 ? 24.034 -1.161 -36.288 1.00 97.00 93 SER A O 1
ATOM 745 N N . ARG A 1 94 ? 25.910 -0.435 -37.299 1.00 97.44 94 ARG A N 1
ATOM 746 C CA . ARG A 1 94 ? 26.534 0.114 -36.084 1.00 97.44 94 ARG A CA 1
ATOM 747 C C . ARG A 1 94 ? 25.707 1.252 -35.492 1.00 97.44 94 ARG A C 1
ATOM 749 O O . ARG A 1 94 ? 25.449 1.221 -34.297 1.00 97.44 94 ARG A O 1
ATOM 756 N N . VAL A 1 95 ? 25.242 2.185 -36.325 1.00 96.56 95 VAL A N 1
ATOM 757 C CA . VAL A 1 95 ? 24.373 3.295 -35.898 1.00 96.56 95 VAL A CA 1
ATOM 758 C C . VAL A 1 95 ? 23.081 2.760 -35.281 1.00 96.56 95 VAL A C 1
ATOM 760 O O . VAL A 1 95 ? 22.801 3.072 -34.134 1.00 96.56 95 VAL A O 1
ATOM 763 N N . LYS A 1 96 ? 22.362 1.860 -35.965 1.00 97.25 96 LYS A N 1
ATOM 764 C CA . LYS A 1 96 ? 21.129 1.256 -35.427 1.00 97.25 96 LYS A CA 1
ATOM 765 C C . LYS A 1 96 ? 21.343 0.513 -34.107 1.00 97.25 96 LYS A C 1
ATOM 767 O O . LYS A 1 96 ? 20.485 0.553 -33.235 1.00 97.25 96 LYS A O 1
ATOM 772 N N . LYS A 1 97 ? 22.465 -0.201 -33.964 1.00 98.06 97 LYS A N 1
ATOM 773 C CA . LYS A 1 97 ? 22.806 -0.883 -32.708 1.00 98.06 97 LYS A CA 1
ATOM 774 C C . LYS A 1 97 ? 23.081 0.118 -31.587 1.00 98.06 97 LYS A C 1
ATOM 776 O O . LYS A 1 97 ? 22.593 -0.096 -30.488 1.00 98.06 97 LYS A O 1
ATOM 781 N N . ALA A 1 98 ? 23.814 1.196 -31.865 1.00 97.75 98 ALA A N 1
ATOM 782 C CA . ALA A 1 98 ? 24.067 2.255 -30.892 1.00 97.75 98 ALA A CA 1
ATOM 783 C C . ALA A 1 98 ? 22.771 2.972 -30.476 1.00 97.75 98 ALA A C 1
ATOM 785 O O . ALA A 1 98 ? 22.537 3.150 -29.288 1.00 97.75 98 ALA A O 1
ATOM 786 N N . GLU A 1 99 ? 21.894 3.298 -31.432 1.00 97.62 99 GLU A N 1
ATOM 787 C CA . GLU A 1 99 ? 20.559 3.857 -31.163 1.00 97.62 99 GLU A CA 1
ATOM 788 C C . GLU A 1 99 ? 19.725 2.923 -30.278 1.00 97.62 99 GLU A C 1
ATOM 790 O O . GLU A 1 99 ? 19.102 3.372 -29.322 1.00 97.62 99 GLU A O 1
ATOM 795 N N . HIS A 1 100 ? 19.736 1.616 -30.563 1.00 98.50 100 HIS A N 1
ATOM 796 C CA . HIS A 1 100 ? 19.014 0.639 -29.752 1.00 98.50 100 HIS A CA 1
ATOM 797 C C . HIS A 1 100 ? 19.569 0.534 -28.328 1.00 98.50 100 HIS A C 1
ATOM 799 O O . HIS A 1 100 ? 18.784 0.488 -27.388 1.00 98.50 100 HIS A O 1
ATOM 805 N N . ILE A 1 101 ? 20.896 0.517 -28.161 1.00 98.31 101 ILE A N 1
ATOM 806 C CA . ILE A 1 101 ? 21.531 0.517 -26.835 1.00 98.31 101 ILE A CA 1
ATOM 807 C C . ILE A 1 101 ? 21.116 1.769 -26.060 1.00 98.31 101 ILE A C 1
ATOM 809 O O . ILE A 1 101 ? 20.641 1.646 -24.939 1.00 98.31 101 ILE A O 1
ATOM 813 N N . HIS A 1 102 ? 21.195 2.944 -26.684 1.00 98.31 102 HIS A N 1
ATOM 814 C CA . HIS A 1 102 ? 20.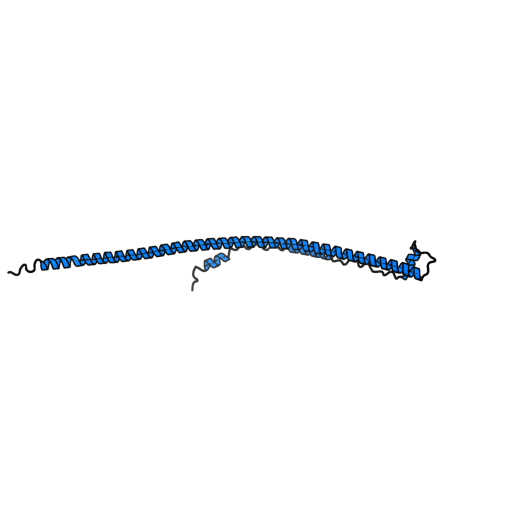815 4.201 -26.043 1.00 98.31 102 HIS A CA 1
ATOM 815 C C . HIS A 1 102 ? 19.332 4.241 -25.635 1.00 98.31 102 HIS A C 1
ATOM 817 O O . HIS A 1 102 ? 18.989 4.707 -24.553 1.00 98.31 102 HIS A O 1
ATOM 823 N N . GLU A 1 103 ? 18.439 3.721 -26.478 1.00 98.19 103 GLU A N 1
ATOM 824 C CA . GLU A 1 103 ? 17.021 3.577 -26.137 1.00 98.19 103 GLU A CA 1
ATOM 825 C C . GLU A 1 103 ? 16.815 2.631 -24.943 1.00 98.19 103 GLU A C 1
ATOM 827 O O . GLU A 1 103 ? 15.992 2.904 -24.072 1.00 98.19 103 GLU A O 1
ATOM 832 N N . MET A 1 104 ? 17.565 1.527 -24.876 1.00 98.69 104 MET A N 1
ATOM 833 C CA . MET A 1 104 ? 17.505 0.602 -23.740 1.00 98.69 104 MET A CA 1
ATOM 834 C C . MET A 1 104 ? 18.039 1.235 -22.451 1.00 98.69 104 MET A C 1
ATOM 836 O O . MET A 1 104 ? 17.440 1.034 -21.399 1.00 98.69 104 MET A O 1
ATOM 840 N N . GLU A 1 105 ? 19.119 2.013 -22.531 1.00 98.38 105 GLU A N 1
ATOM 841 C CA . GLU A 1 105 ? 19.666 2.777 -21.404 1.00 98.38 105 GLU A CA 1
ATOM 842 C C . GLU A 1 105 ? 18.645 3.794 -20.885 1.00 98.38 105 GLU A C 1
ATOM 844 O O . GLU A 1 105 ? 18.370 3.816 -19.689 1.00 98.38 105 GLU A O 1
ATOM 849 N N . ARG A 1 106 ? 18.002 4.557 -21.780 1.00 98.38 106 ARG A N 1
ATOM 850 C CA . ARG A 1 106 ? 16.945 5.506 -21.402 1.00 98.38 106 ARG A CA 1
ATOM 851 C C . ARG A 1 106 ? 15.794 4.811 -20.678 1.00 98.38 106 ARG A C 1
ATOM 853 O O . ARG A 1 106 ? 15.406 5.242 -19.601 1.00 98.38 106 ARG A O 1
ATOM 860 N N . ARG A 1 107 ? 15.293 3.698 -21.225 1.00 98.44 107 ARG A N 1
ATOM 861 C CA . ARG A 1 107 ? 14.216 2.922 -20.586 1.00 98.44 107 ARG A CA 1
ATOM 862 C C . ARG A 1 107 ? 14.617 2.373 -19.224 1.00 98.44 107 ARG A C 1
ATOM 864 O O . ARG A 1 107 ? 13.762 2.268 -18.353 1.00 98.44 107 ARG A O 1
ATOM 871 N N . ALA A 1 108 ? 15.878 1.979 -19.050 1.00 98.69 108 ALA A N 1
ATOM 872 C CA . ALA A 1 108 ? 16.372 1.521 -17.759 1.00 98.69 108 ALA A CA 1
ATOM 873 C C . ALA A 1 108 ? 16.322 2.657 -16.730 1.00 98.69 108 ALA A C 1
ATOM 875 O O . ALA A 1 108 ? 15.751 2.459 -15.662 1.00 98.69 108 ALA A O 1
ATOM 876 N N . THR A 1 109 ? 16.810 3.849 -17.084 1.00 98.44 109 THR A N 1
ATOM 877 C CA . THR A 1 109 ? 16.735 5.038 -16.222 1.00 98.44 109 THR A CA 1
ATOM 878 C C . THR A 1 109 ? 15.291 5.436 -15.913 1.00 98.44 109 THR A C 1
ATOM 880 O O . THR A 1 109 ? 14.950 5.597 -14.746 1.00 98.44 109 THR A O 1
ATOM 883 N N . ASP A 1 110 ? 14.407 5.487 -16.915 1.00 98.38 110 ASP A N 1
ATOM 884 C CA . ASP A 1 110 ? 12.986 5.804 -16.704 1.00 98.38 110 ASP A CA 1
ATOM 885 C C . ASP A 1 110 ? 12.330 4.809 -15.728 1.00 98.38 110 ASP A C 1
ATOM 887 O O . ASP A 1 110 ? 11.572 5.182 -14.828 1.00 98.38 110 ASP A O 1
ATOM 891 N N . LEU A 1 111 ? 12.630 3.513 -15.873 1.00 98.69 111 LEU A N 1
ATOM 892 C CA . LEU A 1 111 ? 12.132 2.486 -14.960 1.00 98.69 111 LEU A CA 1
ATOM 893 C C . LEU A 1 111 ? 12.714 2.647 -13.552 1.00 98.69 111 LEU A C 1
ATOM 895 O O . LEU A 1 111 ? 11.967 2.526 -12.581 1.00 98.69 111 LEU A O 1
ATOM 899 N N . GLU A 1 112 ? 14.003 2.943 -13.415 1.00 98.50 112 GLU A N 1
ATOM 900 C CA . GLU A 1 112 ? 14.633 3.224 -12.122 1.00 98.50 112 GLU A CA 1
ATOM 901 C C . GLU A 1 112 ? 13.978 4.423 -11.426 1.00 98.50 112 GLU A C 1
ATOM 903 O O . GLU A 1 112 ? 13.601 4.318 -10.255 1.00 98.50 112 GLU A O 1
ATOM 908 N N . ASP A 1 113 ? 13.714 5.509 -12.150 1.00 98.25 113 ASP A N 1
ATOM 909 C CA . ASP A 1 113 ? 13.017 6.681 -11.623 1.00 98.25 113 ASP A CA 1
ATOM 910 C C . ASP A 1 113 ? 11.604 6.321 -11.153 1.00 98.25 113 ASP A C 1
ATOM 912 O O . ASP A 1 113 ? 11.219 6.631 -10.020 1.00 98.25 113 ASP A O 1
ATOM 916 N N . THR A 1 114 ? 10.841 5.564 -11.950 1.00 98.56 114 THR A N 1
ATOM 917 C CA . THR A 1 114 ? 9.513 5.102 -11.509 1.00 98.56 114 THR A CA 1
ATOM 918 C C . THR A 1 114 ? 9.591 4.208 -10.270 1.00 98.56 114 THR A C 1
ATOM 920 O O . THR A 1 114 ? 8.766 4.347 -9.362 1.00 98.56 114 THR A O 1
ATOM 923 N N . ILE A 1 115 ? 10.600 3.336 -10.169 1.00 98.62 115 ILE A N 1
ATOM 924 C CA . ILE A 1 115 ? 10.839 2.497 -8.988 1.00 98.62 115 ILE A CA 1
ATOM 925 C C . ILE A 1 115 ? 11.107 3.368 -7.759 1.00 98.62 115 ILE A C 1
ATOM 927 O O . ILE A 1 115 ? 10.551 3.090 -6.692 1.00 98.62 115 ILE A O 1
ATOM 931 N N . THR A 1 116 ? 11.916 4.424 -7.876 1.00 98.44 116 THR A N 1
ATOM 932 C CA . THR A 1 116 ? 12.217 5.313 -6.740 1.00 98.44 116 THR A CA 1
ATOM 933 C C . THR A 1 116 ? 10.958 6.014 -6.221 1.00 98.44 116 THR A C 1
ATOM 935 O O . THR A 1 116 ? 10.683 5.972 -5.016 1.00 98.44 116 THR A O 1
ATOM 938 N N . VAL A 1 117 ? 10.129 6.559 -7.116 1.00 98.19 117 VAL A N 1
ATOM 939 C CA . VAL A 1 117 ? 8.858 7.213 -6.763 1.00 98.19 117 VAL A CA 1
ATOM 940 C C . VAL A 1 117 ? 7.887 6.216 -6.128 1.00 98.19 117 VAL A C 1
ATOM 942 O O . VAL A 1 117 ? 7.286 6.491 -5.081 1.00 98.19 117 VAL A O 1
ATOM 945 N N . LEU A 1 118 ? 7.748 5.025 -6.718 1.00 98.62 118 LEU A N 1
ATOM 946 C CA . LEU A 1 118 ? 6.893 3.968 -6.177 1.00 98.62 118 LEU A CA 1
ATOM 947 C C . LEU A 1 118 ? 7.362 3.510 -4.794 1.00 98.62 118 LEU A C 1
ATOM 949 O O . LEU A 1 118 ? 6.527 3.316 -3.908 1.00 98.62 118 LEU A O 1
ATOM 953 N N . LYS A 1 119 ? 8.674 3.401 -4.567 1.00 98.50 119 LYS A N 1
ATOM 954 C CA . LYS A 1 119 ? 9.251 3.033 -3.268 1.00 98.50 119 LYS A CA 1
ATOM 955 C C . LYS A 1 119 ? 8.855 4.027 -2.178 1.00 98.50 119 LYS A C 1
ATOM 957 O O . LYS A 1 119 ? 8.360 3.609 -1.133 1.00 98.50 119 LYS A O 1
ATOM 962 N N . ILE A 1 120 ? 8.980 5.330 -2.438 1.00 98.06 120 ILE A N 1
ATOM 963 C CA . ILE A 1 120 ? 8.554 6.379 -1.494 1.00 98.06 120 ILE A CA 1
ATOM 964 C C . ILE A 1 120 ? 7.054 6.256 -1.193 1.00 98.06 120 ILE A C 1
ATOM 966 O O . ILE A 1 120 ? 6.631 6.306 -0.034 1.00 98.06 120 ILE A O 1
ATOM 970 N N . ARG A 1 121 ? 6.233 6.043 -2.227 1.00 98.44 121 ARG A N 1
ATOM 971 C CA . ARG A 1 121 ? 4.780 5.895 -2.072 1.00 98.44 121 ARG A CA 1
ATOM 972 C C . ARG A 1 121 ? 4.411 4.671 -1.230 1.00 98.44 121 ARG A C 1
ATOM 974 O O . ARG A 1 121 ? 3.522 4.764 -0.383 1.00 98.44 121 ARG A O 1
ATOM 981 N N . VAL A 1 122 ? 5.089 3.544 -1.436 1.00 98.75 122 VAL A N 1
ATOM 982 C CA . VAL A 1 122 ? 4.888 2.314 -0.658 1.00 98.75 122 VAL A CA 1
ATOM 983 C C . VAL A 1 122 ? 5.247 2.530 0.810 1.00 98.75 122 VAL A C 1
ATOM 985 O O . VAL A 1 122 ? 4.443 2.183 1.675 1.00 98.75 122 VAL A O 1
ATOM 988 N N . GLU A 1 123 ? 6.391 3.147 1.110 1.00 98.56 123 GLU A N 1
ATOM 989 C CA . GLU A 1 123 ? 6.790 3.427 2.497 1.00 98.56 123 GLU A CA 1
ATOM 990 C C . GLU A 1 123 ? 5.804 4.371 3.197 1.00 98.56 123 GLU A C 1
ATOM 992 O O . GLU A 1 123 ? 5.380 4.103 4.323 1.00 98.56 123 GLU A O 1
ATOM 997 N N . ARG A 1 124 ? 5.309 5.402 2.500 1.00 98.38 124 ARG A N 1
ATOM 998 C CA . ARG A 1 124 ? 4.242 6.270 3.023 1.00 98.38 124 ARG A CA 1
ATOM 999 C C . ARG A 1 124 ? 2.982 5.482 3.397 1.00 98.38 124 ARG A C 1
ATOM 1001 O O . ARG A 1 124 ? 2.372 5.743 4.435 1.00 98.38 124 ARG A O 1
ATOM 1008 N N . PHE A 1 125 ? 2.555 4.539 2.557 1.00 98.69 125 PHE A N 1
ATOM 1009 C CA . PHE A 1 125 ? 1.380 3.717 2.857 1.00 98.69 125 PHE A CA 1
ATOM 1010 C C . PHE A 1 125 ? 1.624 2.721 3.990 1.00 98.69 125 PHE A C 1
ATOM 1012 O O . PHE A 1 125 ? 0.713 2.499 4.789 1.00 98.69 125 PHE A O 1
ATOM 1019 N N . LYS A 1 126 ? 2.832 2.157 4.098 1.00 98.69 126 LYS A N 1
ATOM 1020 C CA . LYS A 1 126 ? 3.220 1.307 5.233 1.00 98.69 126 LYS A CA 1
ATOM 1021 C C . LYS A 1 126 ? 3.138 2.075 6.548 1.00 98.69 126 LYS A C 1
ATOM 1023 O O . LYS A 1 126 ? 2.521 1.576 7.486 1.00 98.69 126 LYS A O 1
ATOM 1028 N N . GLU A 1 127 ? 3.664 3.297 6.591 1.00 98.44 127 GLU A N 1
ATOM 1029 C CA . GLU A 1 127 ? 3.601 4.135 7.792 1.00 98.44 127 GLU A CA 1
ATOM 1030 C C . GLU A 1 127 ? 2.153 4.483 8.161 1.00 98.44 127 GLU A C 1
ATOM 1032 O O . GLU A 1 127 ? 1.729 4.298 9.301 1.00 98.44 127 GLU A O 1
ATOM 1037 N N . LYS A 1 128 ? 1.332 4.871 7.174 1.00 98.56 128 LYS A N 1
ATOM 1038 C CA . LYS A 1 128 ? -0.101 5.118 7.402 1.00 98.56 128 LYS A CA 1
ATOM 1039 C C . LYS A 1 128 ? -0.819 3.878 7.942 1.00 98.56 128 LYS A C 1
ATOM 1041 O O . LYS A 1 128 ? -1.637 3.995 8.853 1.00 98.56 128 LYS A O 1
ATOM 1046 N N . LYS A 1 129 ? -0.530 2.697 7.389 1.00 98.69 129 LYS A N 1
ATOM 1047 C CA . LYS A 1 129 ? -1.101 1.429 7.857 1.00 98.69 129 LYS A CA 1
ATOM 1048 C C . LYS A 1 129 ? -0.703 1.154 9.306 1.00 98.69 129 LYS A C 1
ATOM 1050 O O . LYS A 1 129 ? -1.577 0.831 10.102 1.00 98.69 129 LYS A O 1
ATOM 1055 N N . ARG A 1 130 ? 0.576 1.326 9.652 1.00 98.62 130 ARG A N 1
ATOM 1056 C CA . ARG A 1 130 ? 1.081 1.145 11.019 1.00 98.62 130 ARG A CA 1
ATOM 1057 C C . ARG A 1 130 ? 0.361 2.062 12.006 1.00 98.62 130 ARG A C 1
ATOM 1059 O O . ARG A 1 130 ? -0.099 1.595 13.043 1.00 98.62 130 ARG A O 1
ATOM 1066 N N . LEU A 1 131 ? 0.215 3.344 11.671 1.00 98.62 131 LEU A N 1
A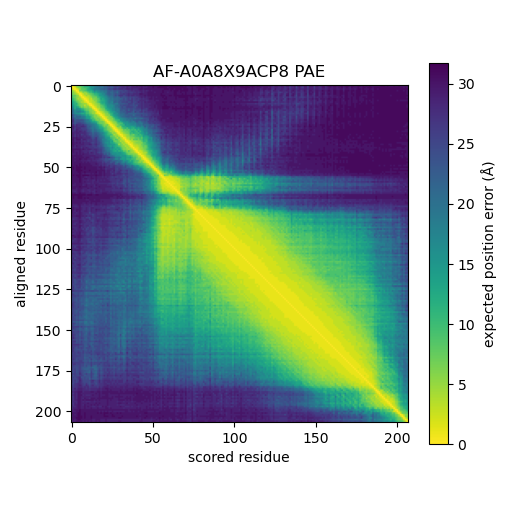TOM 1067 C CA . LEU A 1 131 ? -0.481 4.303 12.529 1.00 98.62 131 LEU A CA 1
ATOM 1068 C C . LEU A 1 131 ? -1.948 3.911 12.754 1.00 98.62 131 LEU A C 1
ATOM 1070 O O . LEU A 1 131 ? -2.425 3.942 13.886 1.00 98.62 131 LEU A O 1
ATOM 1074 N N . LEU A 1 132 ? -2.651 3.506 11.693 1.00 98.69 132 LEU A N 1
ATOM 1075 C CA . LEU A 1 132 ? -4.040 3.051 11.794 1.00 98.69 132 LEU A CA 1
ATOM 1076 C C . LEU A 1 132 ? -4.173 1.770 12.627 1.00 98.69 132 LEU A C 1
ATOM 1078 O O . LEU A 1 132 ? -5.122 1.648 13.393 1.00 98.69 132 LEU A O 1
ATOM 1082 N N . GLN A 1 133 ? -3.224 0.838 12.520 1.00 98.62 133 GLN A N 1
ATOM 1083 C CA . GLN A 1 133 ? -3.198 -0.371 13.350 1.00 98.62 133 GLN A CA 1
ATOM 1084 C C . GLN A 1 133 ? -3.030 -0.027 14.833 1.00 98.62 133 GLN A C 1
ATOM 1086 O O . GLN A 1 133 ? -3.828 -0.479 15.647 1.00 98.62 133 GLN A O 1
ATOM 1091 N N . LEU A 1 134 ? -2.082 0.852 15.173 1.00 98.69 134 LEU A N 1
ATOM 1092 C CA . LEU A 1 134 ? -1.887 1.314 16.552 1.00 98.69 134 LEU A CA 1
ATOM 1093 C C . LEU A 1 134 ? -3.129 2.020 17.114 1.00 98.69 134 LEU A C 1
ATOM 1095 O O . LEU A 1 134 ? -3.491 1.816 18.273 1.00 98.69 134 LEU A O 1
ATOM 1099 N N . GLN A 1 135 ? -3.795 2.845 16.300 1.00 98.56 135 GLN A N 1
ATOM 1100 C CA . GLN A 1 135 ? -5.050 3.494 16.687 1.00 98.56 135 GLN A CA 1
ATOM 1101 C C . GLN A 1 135 ? -6.165 2.472 16.915 1.00 98.56 135 GLN A C 1
ATOM 1103 O O . GLN A 1 135 ? -6.890 2.580 17.902 1.00 98.56 135 GLN A O 1
ATOM 1108 N N . ASN A 1 136 ? -6.277 1.465 16.048 1.00 98.62 136 ASN A N 1
ATOM 1109 C CA . ASN A 1 136 ? -7.270 0.410 16.202 1.00 98.62 136 ASN A CA 1
ATOM 1110 C C . ASN A 1 136 ? -7.033 -0.404 17.485 1.00 98.62 136 ASN A C 1
ATOM 1112 O O . ASN A 1 136 ? -7.944 -0.553 18.291 1.00 98.62 136 ASN A O 1
ATOM 1116 N N . GLU A 1 137 ? -5.792 -0.816 17.750 1.00 98.62 137 GLU A N 1
ATOM 1117 C CA . GLU A 1 137 ? -5.416 -1.510 18.991 1.00 98.62 137 GLU A CA 1
ATOM 1118 C C . GLU A 1 137 ? -5.688 -0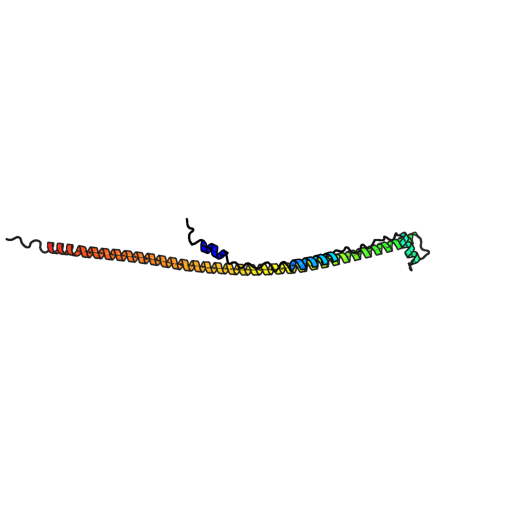.666 20.248 1.00 98.62 137 GLU A C 1
ATOM 1120 O O . GLU A 1 137 ? -6.006 -1.193 21.316 1.00 98.62 137 GLU A O 1
ATOM 1125 N N . ALA A 1 138 ? -5.531 0.658 20.168 1.00 98.50 138 ALA A N 1
ATOM 1126 C CA . ALA A 1 138 ? -5.868 1.556 21.270 1.00 98.50 138 ALA A CA 1
ATOM 1127 C C . ALA A 1 138 ? -7.386 1.622 21.507 1.00 98.50 138 ALA A C 1
ATOM 1129 O O . ALA A 1 138 ? -7.828 1.565 22.655 1.00 98.50 138 ALA A O 1
ATOM 1130 N N . LEU A 1 139 ? -8.185 1.702 20.440 1.00 98.69 139 LEU A N 1
ATOM 1131 C CA . LEU A 1 139 ? -9.647 1.703 20.523 1.00 98.69 139 LEU A CA 1
ATOM 1132 C C . LEU A 1 139 ? -10.193 0.370 21.042 1.00 98.69 139 LEU A C 1
ATOM 1134 O O . LEU A 1 139 ? -11.068 0.370 21.905 1.00 98.69 139 LEU A O 1
ATOM 1138 N N . GLU A 1 140 ? -9.646 -0.752 20.581 1.00 98.69 140 GLU A N 1
ATOM 1139 C CA . GLU A 1 140 ? -10.002 -2.087 21.067 1.00 98.69 140 GLU A CA 1
ATOM 1140 C C . GLU A 1 140 ? -9.742 -2.217 22.572 1.00 98.69 140 GLU A C 1
ATOM 1142 O O . GLU A 1 140 ? -10.623 -2.650 23.318 1.00 98.69 140 GLU A O 1
ATOM 1147 N N . ARG A 1 141 ? -8.580 -1.750 23.049 1.00 98.50 141 ARG A N 1
ATOM 1148 C CA . ARG A 1 141 ? -8.267 -1.707 24.486 1.00 98.50 141 ARG A CA 1
ATOM 1149 C C . ARG A 1 141 ? -9.239 -0.826 25.266 1.00 98.50 141 ARG A C 1
ATOM 1151 O O . ARG A 1 141 ? -9.717 -1.235 26.321 1.00 98.50 141 ARG A O 1
ATOM 1158 N N . LEU A 1 142 ? -9.568 0.362 24.756 1.00 98.62 142 LEU A N 1
ATOM 1159 C CA . LEU A 1 142 ? -10.550 1.241 25.399 1.00 98.62 142 LEU A CA 1
ATOM 1160 C C . LEU A 1 142 ? -11.928 0.582 25.483 1.00 98.62 142 LEU A C 1
ATOM 1162 O O . LEU A 1 142 ? -12.579 0.662 26.522 1.00 98.62 142 LEU A O 1
ATOM 1166 N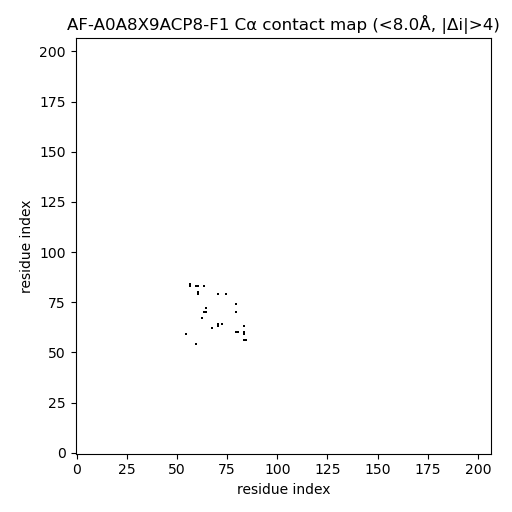 N . MET A 1 143 ? -12.359 -0.103 24.425 1.00 98.62 143 MET A N 1
ATOM 1167 C CA . MET A 1 143 ? -13.629 -0.821 24.414 1.00 98.62 143 MET A CA 1
ATOM 1168 C C . MET A 1 143 ? -13.650 -1.945 25.456 1.00 98.62 143 MET A C 1
ATOM 1170 O O . MET A 1 143 ? -14.632 -2.080 26.182 1.00 98.62 143 MET A O 1
ATOM 1174 N N . GLN A 1 144 ? -12.559 -2.704 25.587 1.00 98.69 144 GLN A N 1
ATOM 1175 C CA . GLN A 1 144 ? -12.426 -3.747 26.609 1.00 98.69 144 GLN A CA 1
ATOM 1176 C C . GLN A 1 144 ? -12.486 -3.179 28.031 1.00 98.69 144 GLN A C 1
ATOM 1178 O O . GLN A 1 144 ? -13.201 -3.722 28.872 1.00 98.69 144 GLN A O 1
ATOM 1183 N N . ILE A 1 145 ? -11.792 -2.066 28.292 1.00 98.44 145 ILE A N 1
ATOM 1184 C CA . ILE A 1 145 ? -11.834 -1.384 29.594 1.00 98.44 145 ILE A CA 1
ATOM 1185 C C . ILE A 1 145 ? -13.264 -0.935 29.905 1.00 98.44 145 ILE A C 1
ATOM 1187 O O . ILE A 1 145 ? -13.784 -1.244 30.973 1.00 98.44 145 ILE A O 1
ATOM 1191 N N . ARG A 1 146 ? -13.935 -0.274 28.953 1.00 98.56 146 ARG A N 1
ATOM 1192 C CA . ARG A 1 146 ? -15.322 0.185 29.124 1.00 98.56 146 ARG A CA 1
ATOM 1193 C C . ARG A 1 146 ? -16.290 -0.966 29.366 1.00 98.56 146 ARG A C 1
ATOM 1195 O O . ARG A 1 146 ? -17.171 -0.855 30.213 1.00 98.56 146 ARG A O 1
ATOM 1202 N N . LEU A 1 147 ? -16.119 -2.074 28.650 1.00 98.62 147 LEU A N 1
ATOM 1203 C CA . LEU A 1 147 ? -16.924 -3.274 28.849 1.00 98.62 147 LEU A CA 1
ATOM 1204 C C . LEU A 1 147 ? -16.708 -3.862 30.250 1.00 98.62 147 LEU A C 1
ATOM 1206 O O . LEU A 1 147 ? -17.670 -4.227 30.922 1.00 98.62 147 LEU A O 1
ATOM 1210 N N . HIS A 1 148 ? -15.458 -3.918 30.714 1.00 98.44 148 HIS A N 1
ATOM 1211 C CA . HIS A 1 148 ? -15.137 -4.380 32.060 1.00 98.44 148 HIS A CA 1
ATOM 1212 C C . HIS A 1 148 ? -15.766 -3.484 33.137 1.00 98.44 148 HIS A C 1
ATOM 1214 O O . HIS A 1 148 ? -16.430 -3.994 34.039 1.00 98.44 148 HIS A O 1
ATOM 1220 N N . GLU A 1 149 ? -1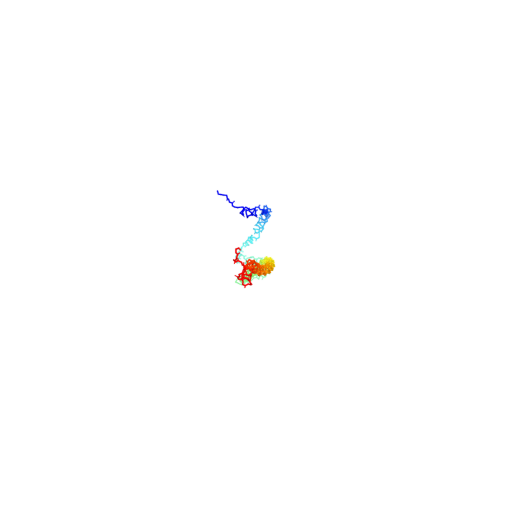5.630 -2.162 33.010 1.00 98.44 149 GLU A N 1
ATOM 1221 C CA . GLU A 1 149 ? -16.254 -1.185 33.912 1.00 98.44 149 GLU A CA 1
ATOM 1222 C C . GLU A 1 149 ? -17.779 -1.353 33.965 1.00 98.44 149 GLU A C 1
ATOM 1224 O O . GLU A 1 149 ? -18.359 -1.380 35.052 1.00 98.44 149 GLU A O 1
ATOM 1229 N N . ALA A 1 150 ? -18.430 -1.526 32.810 1.00 98.38 150 ALA A N 1
ATOM 1230 C CA . ALA A 1 150 ? -19.871 -1.750 32.732 1.00 98.38 150 ALA A CA 1
ATOM 1231 C C . ALA A 1 150 ? -20.295 -3.046 33.443 1.00 98.38 150 ALA A C 1
ATOM 1233 O O . ALA A 1 150 ? -21.265 -3.042 34.198 1.00 98.38 150 ALA A O 1
ATOM 1234 N N . ASN A 1 151 ? -19.543 -4.136 33.267 1.00 98.38 151 ASN A N 1
ATOM 1235 C CA . ASN A 1 151 ? -19.815 -5.410 33.937 1.00 98.38 151 ASN A CA 1
ATOM 1236 C C . ASN A 1 151 ? -19.663 -5.304 35.461 1.00 98.38 151 ASN A C 1
ATOM 1238 O O . ASN A 1 151 ? -20.492 -5.826 36.208 1.00 98.38 151 ASN A O 1
ATOM 1242 N N . VAL A 1 152 ? -18.627 -4.606 35.935 1.00 98.44 152 VAL A N 1
ATOM 1243 C CA . VAL A 1 152 ? -18.423 -4.362 37.369 1.00 98.44 152 VAL A CA 1
ATOM 1244 C C . VAL A 1 152 ? -19.567 -3.519 37.932 1.00 98.44 152 VAL A C 1
ATOM 1246 O O . VAL A 1 152 ? -20.154 -3.892 38.948 1.00 98.44 152 VAL A O 1
ATOM 1249 N N . ALA A 1 153 ? -19.938 -2.429 37.255 1.00 98.19 153 ALA A N 1
ATOM 1250 C CA . ALA A 1 153 ? -21.061 -1.586 37.658 1.00 98.19 153 ALA A CA 1
ATOM 1251 C C . ALA A 1 153 ? -22.380 -2.375 37.703 1.00 98.19 153 ALA A C 1
ATOM 1253 O O . ALA A 1 153 ? -23.129 -2.262 38.674 1.00 98.19 153 ALA A O 1
ATOM 1254 N N . GLN A 1 154 ? -22.633 -3.226 36.706 1.00 98.06 154 GLN A N 1
ATOM 1255 C CA . GLN A 1 154 ? -23.812 -4.087 36.668 1.00 98.06 154 GLN A CA 1
ATOM 1256 C C . GLN A 1 154 ? -23.833 -5.060 37.854 1.00 98.06 154 GLN A C 1
ATOM 1258 O O . GLN A 1 154 ? -24.843 -5.157 38.546 1.00 98.06 154 GLN A O 1
ATOM 1263 N N . SER A 1 155 ? -22.701 -5.698 38.172 1.00 97.94 155 SER A N 1
ATOM 1264 C CA . SER A 1 155 ? -22.597 -6.576 39.344 1.00 97.94 155 SER A CA 1
ATOM 1265 C C . SER A 1 155 ? -22.880 -5.844 40.658 1.00 97.94 155 SER A C 1
ATOM 1267 O O . SER A 1 155 ? -23.529 -6.408 41.541 1.00 97.94 155 SER A O 1
ATOM 1269 N N . VAL A 1 156 ? -22.415 -4.601 40.807 1.00 98.25 156 VAL A N 1
ATOM 1270 C CA . VAL A 1 156 ? -22.718 -3.775 41.986 1.00 98.25 156 VAL A CA 1
ATOM 1271 C C . VAL A 1 156 ? -24.213 -3.477 42.059 1.00 98.25 156 VAL A C 1
ATOM 1273 O O . VAL A 1 156 ? -24.816 -3.644 43.117 1.00 98.25 156 VAL A O 1
ATOM 1276 N N . VAL A 1 157 ? -24.829 -3.089 40.940 1.00 98.06 157 VAL A N 1
ATOM 1277 C CA . VAL A 1 157 ? -26.274 -2.840 40.865 1.00 98.06 157 VAL A CA 1
ATOM 1278 C C . VAL A 1 157 ? -27.068 -4.088 41.248 1.00 98.06 157 VAL A C 1
ATOM 1280 O O . VAL A 1 157 ? -28.021 -3.986 42.018 1.00 98.06 157 VAL A O 1
ATOM 1283 N N . ASP A 1 158 ? -26.676 -5.261 40.760 1.00 98.06 158 ASP A N 1
ATOM 1284 C CA . ASP A 1 158 ? -27.382 -6.512 41.035 1.00 98.06 158 ASP A CA 1
ATOM 1285 C C . ASP A 1 158 ? -27.258 -6.929 42.506 1.00 98.06 158 ASP A C 1
ATOM 1287 O O . ASP A 1 158 ? -28.256 -7.306 43.122 1.00 98.06 158 ASP A O 1
ATOM 1291 N N . LYS A 1 159 ? -26.075 -6.761 43.115 1.00 98.06 159 LYS A N 1
ATOM 1292 C CA . LYS A 1 159 ? -25.879 -6.964 44.562 1.00 98.06 159 LYS A CA 1
ATOM 1293 C C . LYS A 1 1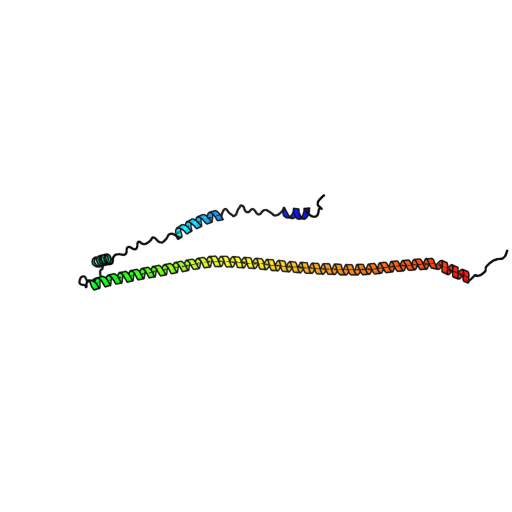59 ? -26.738 -6.008 45.391 1.00 98.06 159 LYS A C 1
ATOM 1295 O O . LYS A 1 159 ? -27.413 -6.446 46.318 1.00 98.06 159 LYS A O 1
ATOM 1300 N N . SER A 1 160 ? -26.766 -4.723 45.035 1.00 97.88 160 SER A N 1
ATOM 1301 C CA . SER A 1 160 ? -27.598 -3.728 45.723 1.00 97.88 160 SER A CA 1
ATOM 1302 C C . SER A 1 160 ? -29.090 -4.026 45.583 1.00 97.88 160 SER A C 1
ATOM 1304 O O . SER A 1 160 ? -29.840 -3.876 46.543 1.00 97.88 160 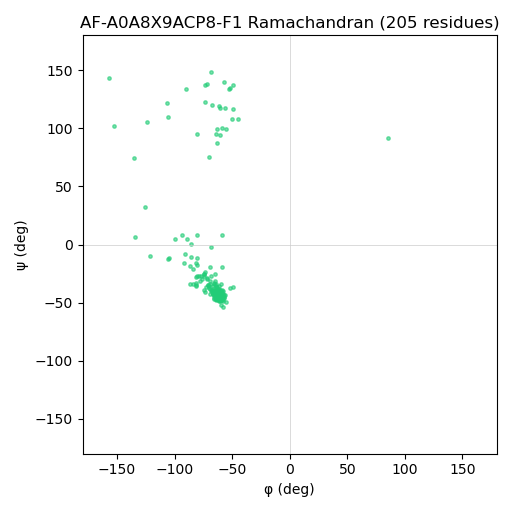SER A O 1
ATOM 1306 N N . LYS A 1 161 ? -29.542 -4.485 44.409 1.00 98.12 161 LYS A N 1
ATOM 1307 C CA . LYS A 1 161 ? -30.933 -4.915 44.199 1.00 98.12 161 LYS A CA 1
ATOM 1308 C C . LYS A 1 161 ? -31.291 -6.126 45.058 1.00 98.12 161 LYS A C 1
ATOM 1310 O O . LYS A 1 161 ? -32.378 -6.142 45.630 1.00 98.12 161 LYS A O 1
ATOM 1315 N N . ALA A 1 162 ? -30.397 -7.110 45.151 1.00 97.56 162 ALA A N 1
ATOM 1316 C CA . ALA A 1 162 ? -30.603 -8.289 45.986 1.00 97.56 162 ALA A CA 1
ATOM 1317 C C . ALA A 1 162 ? -30.720 -7.913 47.472 1.00 97.56 162 ALA A C 1
ATOM 1319 O O . ALA A 1 162 ? -31.657 -8.345 48.140 1.00 97.56 162 ALA A O 1
ATOM 1320 N N . GLU A 1 163 ? -29.838 -7.042 47.970 1.00 97.44 163 GLU A N 1
ATOM 1321 C CA . GLU A 1 163 ? -29.909 -6.582 49.362 1.00 97.44 163 GLU A CA 1
ATOM 1322 C C . GLU A 1 163 ? -31.166 -5.743 49.625 1.00 97.44 163 GLU A C 1
ATOM 1324 O O . GLU A 1 163 ? -31.839 -5.938 50.633 1.00 97.44 163 GLU A O 1
ATOM 1329 N N . LEU A 1 164 ? -31.560 -4.867 48.693 1.00 97.75 164 LEU A N 1
ATOM 1330 C CA . LEU A 1 164 ? -32.820 -4.122 48.799 1.00 97.75 164 LEU A CA 1
ATOM 1331 C C . LEU A 1 164 ? -34.042 -5.045 48.863 1.00 97.75 164 LEU A C 1
ATOM 1333 O O . LEU A 1 164 ? -34.976 -4.761 49.611 1.00 97.75 164 LEU A O 1
ATOM 1337 N N . ALA A 1 165 ? -34.059 -6.130 48.086 1.00 97.69 165 ALA A N 1
ATOM 1338 C CA . ALA A 1 165 ? -35.133 -7.116 48.149 1.00 97.69 165 ALA A CA 1
ATOM 1339 C C . ALA A 1 165 ? -35.178 -7.800 49.524 1.00 97.69 165 ALA A C 1
ATOM 1341 O O . ALA A 1 165 ? -36.249 -7.871 50.126 1.00 97.69 165 ALA A O 1
ATOM 1342 N N . ARG A 1 166 ? -34.015 -8.201 50.057 1.00 98.06 166 ARG A N 1
ATOM 1343 C CA . ARG A 1 166 ? -33.894 -8.798 51.394 1.00 98.06 166 ARG A CA 1
ATOM 1344 C C . ARG A 1 166 ? -34.382 -7.856 52.496 1.00 98.06 166 ARG A C 1
ATOM 1346 O O . ARG A 1 166 ? -35.127 -8.267 53.378 1.00 98.06 166 ARG A O 1
ATOM 1353 N N . LEU A 1 167 ? -33.981 -6.585 52.451 1.00 97.50 167 LEU A N 1
ATOM 1354 C CA . LEU A 1 167 ? -34.382 -5.588 53.448 1.00 97.50 167 LEU A CA 1
ATOM 1355 C C . LEU A 1 167 ? -35.893 -5.330 53.431 1.00 97.50 167 LEU A C 1
ATOM 1357 O O . LEU A 1 167 ? -36.496 -5.225 54.494 1.00 97.50 167 LEU A O 1
ATOM 1361 N N . LYS A 1 168 ? -36.516 -5.292 52.246 1.00 97.44 168 LYS A N 1
ATOM 1362 C CA . LYS A 1 168 ? -37.978 -5.172 52.115 1.00 97.44 168 LYS A CA 1
ATOM 1363 C C . LYS A 1 168 ? -38.725 -6.366 52.705 1.00 97.44 168 LYS A C 1
ATOM 1365 O O . LYS A 1 168 ? -39.808 -6.196 53.257 1.00 97.44 168 LYS A O 1
ATOM 1370 N N . GLU A 1 169 ? -38.174 -7.570 52.573 1.00 96.81 169 GLU A N 1
ATOM 1371 C CA . GLU A 1 169 ? -38.759 -8.773 53.170 1.00 96.81 169 GLU A CA 1
ATOM 1372 C C . GLU A 1 169 ? -38.711 -8.707 54.701 1.00 96.81 169 GLU A C 1
ATOM 1374 O O . GLU A 1 169 ? -39.744 -8.870 55.349 1.00 96.81 169 GLU A O 1
ATOM 1379 N N . VAL A 1 170 ? -37.563 -8.328 55.271 1.00 97.31 170 VAL A N 1
ATOM 1380 C CA . VAL A 1 170 ? -37.413 -8.119 56.722 1.00 97.31 170 VAL A CA 1
ATOM 1381 C C . VAL A 1 170 ? -38.345 -7.020 57.239 1.00 97.31 170 VAL A C 1
ATOM 1383 O O . VAL A 1 170 ? -38.979 -7.188 58.277 1.00 97.31 170 VAL A O 1
ATOM 1386 N N . GLU A 1 171 ? -38.463 -5.895 56.531 1.00 97.00 171 GLU A N 1
ATOM 1387 C CA . GLU A 1 171 ? -39.388 -4.812 56.896 1.00 97.00 171 GLU A CA 1
ATOM 1388 C C . GLU A 1 171 ? -40.841 -5.309 56.938 1.00 97.00 171 GLU A C 1
ATOM 1390 O O . GLU A 1 171 ? -41.564 -5.058 57.905 1.00 97.00 171 GLU A O 1
ATOM 1395 N N . LYS A 1 172 ? -41.258 -6.085 55.932 1.00 96.50 172 LYS A N 1
ATOM 1396 C CA . LYS A 1 172 ? -42.588 -6.704 55.892 1.00 96.50 172 LYS A CA 1
ATOM 1397 C C . LYS A 1 172 ? -42.812 -7.654 57.071 1.00 96.50 172 LYS A C 1
ATOM 1399 O O . LYS A 1 172 ? -43.885 -7.642 57.670 1.00 96.50 172 LYS A O 1
ATOM 1404 N N . GLU A 1 173 ? -41.822 -8.472 57.419 1.00 96.00 173 GLU A N 1
ATOM 1405 C CA . GLU A 1 173 ? -41.892 -9.361 58.583 1.00 96.00 173 GLU A CA 1
ATOM 1406 C C . GLU A 1 173 ? -42.018 -8.586 59.897 1.00 96.00 173 GLU A C 1
ATOM 1408 O O . GLU A 1 173 ? -42.827 -8.959 60.747 1.00 96.00 173 GLU A O 1
ATOM 1413 N N . GLN A 1 174 ? -41.277 -7.486 60.052 1.00 94.81 174 GLN A N 1
ATOM 1414 C CA . GLN A 1 174 ? -41.374 -6.626 61.232 1.00 94.81 174 GLN A CA 1
ATOM 1415 C C . GLN A 1 174 ? -42.752 -5.976 61.358 1.00 94.81 174 GLN A C 1
ATOM 1417 O O . GLN A 1 174 ? -43.313 -5.969 62.454 1.00 94.81 174 GLN A O 1
ATOM 1422 N N . LEU A 1 175 ? -43.325 -5.482 60.255 1.00 95.06 175 LEU A N 1
ATOM 1423 C CA . LEU A 1 175 ? -44.686 -4.937 60.242 1.00 95.06 175 LEU A CA 1
ATOM 1424 C C . LEU A 1 175 ? -45.713 -5.998 60.648 1.00 95.06 175 LEU A C 1
ATOM 1426 O O . LEU A 1 175 ? -46.514 -5.759 61.549 1.00 95.06 175 LEU A O 1
ATOM 1430 N N . ASN A 1 176 ? -45.627 -7.198 60.067 1.00 94.38 176 ASN A N 1
ATOM 1431 C CA . ASN A 1 176 ? -46.496 -8.320 60.430 1.00 94.38 176 ASN A CA 1
ATOM 1432 C C . ASN A 1 176 ? -46.340 -8.711 61.911 1.00 94.38 176 ASN A C 1
ATOM 1434 O O . ASN A 1 176 ? -47.315 -9.043 62.586 1.00 94.38 176 ASN A O 1
ATOM 1438 N N . TYR A 1 177 ? -45.111 -8.708 62.432 1.00 95.06 177 TYR A N 1
ATOM 1439 C CA . TYR A 1 177 ? -44.840 -9.010 63.836 1.00 95.06 177 TYR A CA 1
ATOM 1440 C C . TYR A 1 177 ? -45.417 -7.940 64.769 1.00 95.06 177 TYR A C 1
ATOM 1442 O O . TYR A 1 177 ? -46.025 -8.270 65.788 1.00 95.06 177 TYR A O 1
ATOM 1450 N N . HIS A 1 178 ? -45.271 -6.664 64.411 1.00 94.06 178 HIS A N 1
ATOM 1451 C CA . HIS A 1 178 ? -45.846 -5.549 65.156 1.00 94.06 178 HIS A CA 1
ATOM 1452 C C . HIS A 1 178 ? -47.380 -5.600 65.170 1.00 94.06 178 HIS A C 1
ATOM 1454 O O . HIS A 1 178 ? -47.989 -5.462 66.230 1.00 94.06 178 HIS A O 1
ATOM 1460 N N . GLU A 1 179 ? -48.002 -5.882 64.025 1.00 93.19 179 GLU A N 1
ATOM 1461 C CA . GLU A 1 179 ? -49.448 -6.079 63.905 1.00 93.19 179 GLU A CA 1
ATOM 1462 C C . GLU A 1 179 ? -49.936 -7.230 64.799 1.00 93.19 179 GLU A C 1
ATOM 1464 O O . GLU A 1 179 ? -50.858 -7.048 65.595 1.00 93.19 179 GLU A O 1
ATOM 1469 N N . LYS A 1 180 ? -49.261 -8.390 64.773 1.00 91.56 180 LYS A N 1
ATOM 1470 C CA . LYS A 1 180 ? -49.576 -9.517 65.672 1.00 91.56 180 LYS A CA 1
ATOM 1471 C C . LYS A 1 180 ? -49.470 -9.144 67.152 1.00 91.56 180 LYS A C 1
ATOM 1473 O O . LYS A 1 180 ? -50.315 -9.562 67.942 1.00 91.56 180 LYS A O 1
ATOM 1478 N N . GLN A 1 181 ? -48.460 -8.363 67.541 1.00 90.25 181 GLN A N 1
ATOM 1479 C CA . GLN A 1 181 ? -48.339 -7.882 68.920 1.00 90.25 181 GLN A CA 1
ATOM 1480 C C . GLN A 1 181 ? -49.490 -6.953 69.322 1.00 90.25 181 GLN A C 1
ATOM 1482 O O . GLN A 1 181 ? -49.983 -7.051 70.446 1.00 90.25 181 GLN A O 1
ATOM 1487 N N . LEU A 1 182 ? -49.923 -6.063 68.425 1.00 89.69 182 LEU A N 1
ATOM 1488 C CA . LEU A 1 182 ? -51.072 -5.184 68.657 1.00 89.69 182 LEU A CA 1
ATOM 1489 C C . LEU A 1 182 ? -52.363 -5.993 68.842 1.00 89.69 182 LEU A C 1
ATOM 1491 O O . LEU A 1 182 ? -53.075 -5.772 69.821 1.00 89.69 182 LEU A O 1
ATOM 1495 N N . LEU A 1 183 ? -52.614 -6.975 67.969 1.00 87.19 183 LEU A N 1
ATOM 1496 C CA . LEU A 1 183 ? -53.739 -7.910 68.095 1.00 87.19 183 LEU A CA 1
ATOM 1497 C C . LEU A 1 183 ? -53.705 -8.668 69.428 1.00 87.19 183 LEU A C 1
ATOM 1499 O O . LEU A 1 183 ? -54.719 -8.737 70.123 1.00 87.19 183 LEU A O 1
ATOM 1503 N N . HIS A 1 184 ? -52.543 -9.189 69.831 1.00 83.19 184 HIS A N 1
ATOM 1504 C CA . HIS A 1 184 ? -52.407 -9.898 71.104 1.00 83.19 184 HIS A CA 1
ATOM 1505 C C . HIS A 1 184 ? -52.745 -8.999 72.305 1.00 83.19 184 HIS A C 1
ATOM 1507 O O . HIS A 1 184 ? -53.533 -9.398 73.158 1.00 83.19 184 HIS A O 1
ATOM 1513 N N . LYS A 1 185 ? -52.234 -7.760 72.342 1.00 80.62 185 LYS A N 1
ATOM 1514 C CA . LYS A 1 185 ? -52.535 -6.791 73.414 1.00 80.62 185 LYS A CA 1
ATOM 1515 C C . LYS A 1 185 ? -54.007 -6.376 73.465 1.00 80.62 185 LYS A C 1
ATOM 1517 O O . LYS A 1 185 ? -54.521 -6.143 74.550 1.00 80.62 185 LYS A O 1
ATOM 1522 N N . GLN A 1 186 ? -54.689 -6.288 72.323 1.00 75.88 186 GLN A N 1
ATOM 1523 C CA . GLN A 1 186 ? -56.132 -6.008 72.285 1.00 75.88 186 GLN A CA 1
ATOM 1524 C C . GLN A 1 186 ? -56.983 -7.195 72.764 1.00 75.88 186 GLN A C 1
ATOM 1526 O O . GLN A 1 186 ? -58.056 -6.988 73.321 1.00 75.88 186 GLN A O 1
ATOM 1531 N N . SER A 1 187 ? -56.494 -8.425 72.584 1.00 72.19 187 SER A N 1
ATOM 1532 C CA . SER A 1 187 ? -57.189 -9.657 72.990 1.00 72.19 187 SER A CA 1
ATOM 1533 C C . SER A 1 187 ? -57.027 -9.975 74.485 1.00 72.19 187 SER A C 1
ATOM 1535 O O . SER A 1 187 ? -57.886 -10.619 75.078 1.00 72.19 187 SER A O 1
ATOM 1537 N N . GLN A 1 188 ? -55.931 -9.525 75.108 1.00 66.19 188 GLN A N 1
ATOM 1538 C CA . GLN A 1 188 ? -55.622 -9.754 76.528 1.00 66.19 188 GLN A CA 1
ATOM 1539 C C . GLN A 1 188 ? -56.716 -9.305 77.515 1.00 66.19 188 GLN A C 1
ATOM 1541 O O . GLN A 1 188 ? -57.109 -10.135 78.331 1.00 66.19 188 GLN A O 1
ATOM 1546 N N . PRO A 1 189 ? -57.275 -8.081 77.441 1.00 65.56 189 PRO A N 1
ATOM 1547 C CA . PRO A 1 189 ? -58.335 -7.676 78.365 1.00 65.56 189 PRO A CA 1
ATOM 1548 C C . PRO A 1 189 ? -59.618 -8.503 78.205 1.00 65.56 189 PRO A C 1
ATOM 1550 O O . PRO A 1 189 ? -60.361 -8.645 79.166 1.00 65.56 189 PRO A O 1
ATOM 1553 N N . GLN A 1 190 ? -59.886 -9.084 77.027 1.00 62.16 190 GLN A N 1
ATOM 1554 C CA . GLN A 1 190 ? -61.044 -9.968 76.830 1.00 62.16 190 GLN A CA 1
ATOM 1555 C C . GLN A 1 190 ? -60.838 -11.331 77.501 1.00 62.16 190 GLN A C 1
ATOM 1557 O O . GLN A 1 190 ? -61.757 -11.827 78.141 1.00 62.16 190 GLN A O 1
ATOM 1562 N N . LEU A 1 191 ? -59.626 -11.892 77.413 1.00 60.31 191 LEU A N 1
ATOM 1563 C CA . LEU A 1 191 ? -59.242 -13.124 78.112 1.00 60.31 191 LEU A CA 1
ATOM 1564 C C . LEU A 1 191 ? -59.202 -12.946 79.634 1.00 60.31 191 LEU A C 1
ATOM 1566 O O . LEU A 1 191 ? -59.613 -13.850 80.354 1.00 60.31 191 LEU A O 1
ATOM 1570 N N . GLU A 1 192 ? -58.735 -11.796 80.130 1.00 61.09 192 GLU A N 1
ATOM 1571 C CA . GLU A 1 192 ? -58.777 -11.468 81.562 1.00 61.09 192 GLU A CA 1
ATOM 1572 C C . GLU A 1 192 ? -60.220 -11.333 82.065 1.00 61.09 192 GLU A C 1
ATOM 1574 O O . GLU A 1 192 ? -60.544 -11.893 83.110 1.00 61.09 192 GLU A O 1
ATOM 1579 N N . LEU A 1 193 ? -61.107 -10.696 81.290 1.00 60.62 193 LEU A N 1
ATOM 1580 C CA . LEU A 1 193 ? -62.533 -10.607 81.618 1.00 60.62 193 LEU A CA 1
ATOM 1581 C C . LEU A 1 193 ? -63.211 -11.988 81.616 1.00 60.62 193 LEU A C 1
ATOM 1583 O O . LEU A 1 193 ? -64.031 -12.275 82.483 1.00 60.62 193 LEU A O 1
ATOM 1587 N N . GLU A 1 194 ? -62.865 -12.858 80.660 1.00 61.59 194 GLU A N 1
ATOM 1588 C CA . GLU A 1 194 ? -63.363 -14.239 80.590 1.00 61.59 194 GLU A CA 1
ATOM 1589 C C . GLU A 1 194 ? -62.874 -15.091 81.772 1.00 61.59 194 GLU A C 1
ATOM 1591 O O . GLU A 1 194 ? -63.653 -15.859 82.337 1.00 61.59 194 GLU A O 1
ATOM 1596 N N . LEU A 1 195 ? -61.613 -14.929 82.190 1.00 63.78 195 LEU A N 1
ATOM 1597 C CA . LEU A 1 195 ? -61.058 -15.582 83.380 1.00 63.78 195 LEU A CA 1
ATOM 1598 C C . LEU A 1 195 ? -61.688 -15.058 84.680 1.00 63.78 195 LEU A C 1
ATOM 1600 O O . LEU A 1 195 ? -61.973 -15.856 85.574 1.00 63.78 195 LEU A O 1
ATOM 1604 N N . GLU A 1 196 ? -61.961 -13.755 84.790 1.00 60.00 196 GLU A N 1
ATOM 1605 C CA . GLU A 1 196 ? -62.688 -13.176 85.930 1.00 60.00 196 GLU A CA 1
ATOM 1606 C C . GLU A 1 196 ? -64.140 -13.678 86.005 1.00 60.00 196 GLU A C 1
ATOM 1608 O O . GLU A 1 196 ? -64.608 -14.052 87.084 1.00 60.00 196 GLU A O 1
ATOM 1613 N N . LEU A 1 197 ? -64.836 -13.774 84.865 1.00 59.41 197 LEU A N 1
ATOM 1614 C CA . LEU A 1 197 ? -66.186 -14.349 84.769 1.00 59.41 197 LEU A CA 1
ATOM 1615 C C . LEU A 1 197 ? -66.224 -15.846 85.113 1.00 59.41 197 LEU A C 1
ATOM 1617 O O . LEU A 1 197 ? -67.217 -16.324 85.662 1.00 59.41 197 LEU A O 1
ATOM 1621 N N . GLN A 1 198 ? -65.149 -16.590 84.835 1.00 58.81 198 GLN A N 1
ATOM 1622 C CA . GLN A 1 198 ? -65.028 -18.001 85.220 1.00 58.81 198 GLN A CA 1
ATOM 1623 C C . GLN A 1 198 ? -64.677 -18.200 86.705 1.00 58.81 198 GLN A C 1
ATOM 1625 O O . GLN A 1 198 ? -65.106 -19.190 87.299 1.00 58.81 198 GLN A O 1
ATOM 1630 N N . LEU A 1 199 ? -63.934 -17.277 87.328 1.00 55.94 199 LEU A N 1
ATOM 1631 C CA . LEU A 1 199 ? -63.550 -17.356 88.746 1.00 55.94 199 LEU A CA 1
ATOM 1632 C C . LEU A 1 199 ? -64.626 -16.814 89.707 1.00 55.94 199 LEU A C 1
ATOM 1634 O O . LEU A 1 199 ? -64.656 -17.206 90.877 1.00 55.94 199 LEU A O 1
ATOM 1638 N N . HIS A 1 200 ? -65.549 -15.971 89.230 1.00 62.81 200 HIS A N 1
ATOM 1639 C CA . HIS A 1 200 ? -66.659 -15.431 90.023 1.00 62.81 200 HIS A CA 1
ATOM 1640 C C . HIS A 1 200 ? -68.005 -15.474 89.272 1.00 62.81 200 HIS A C 1
ATOM 1642 O O . HIS A 1 200 ? -68.525 -14.430 88.882 1.00 62.81 200 HIS A O 1
ATOM 1648 N N . PRO A 1 201 ? -68.639 -16.654 89.122 1.00 53.78 201 PRO A N 1
ATOM 1649 C CA . PRO A 1 201 ? -69.890 -16.770 88.369 1.00 53.78 201 PRO A CA 1
ATOM 1650 C C . PRO A 1 201 ? -71.101 -16.104 89.051 1.00 53.78 201 PRO A C 1
ATOM 1652 O O . PRO A 1 201 ? -72.080 -15.804 88.378 1.00 53.78 201 PRO A O 1
ATOM 1655 N N . PHE A 1 202 ? -71.057 -15.834 90.362 1.00 57.53 202 PHE A N 1
ATOM 1656 C CA . PHE A 1 202 ? -72.148 -15.181 91.092 1.00 57.53 202 PHE A CA 1
ATOM 1657 C C . PHE A 1 202 ? -71.611 -14.408 92.304 1.00 57.53 202 PHE A C 1
ATOM 1659 O O . PHE A 1 202 ? -71.330 -14.991 93.351 1.00 57.53 202 PHE A O 1
ATOM 1666 N N . ARG A 1 203 ? -71.503 -13.081 92.202 1.00 54.19 203 ARG A N 1
ATOM 1667 C CA . ARG A 1 203 ? -71.583 -12.211 93.382 1.00 54.19 203 ARG A CA 1
ATOM 1668 C C . ARG A 1 203 ? -72.688 -11.183 93.175 1.00 54.19 203 ARG A C 1
ATOM 1670 O O . ARG A 1 203 ? -72.513 -10.203 92.464 1.00 54.19 203 ARG A O 1
ATOM 1677 N N . ASN A 1 204 ? -73.778 -11.460 93.888 1.00 49.06 204 ASN A N 1
ATOM 1678 C CA . ASN A 1 204 ? -74.851 -10.573 94.330 1.00 49.06 204 ASN A CA 1
ATOM 1679 C C . ASN A 1 204 ? -76.004 -10.321 93.344 1.00 49.06 204 ASN A C 1
ATOM 1681 O O . ASN A 1 204 ? -76.030 -9.336 92.615 1.00 49.06 204 ASN A O 1
ATOM 1685 N N . PHE A 1 205 ? -77.032 -11.162 93.464 1.00 46.81 205 PHE A N 1
ATOM 1686 C CA . PHE A 1 205 ? -78.379 -10.656 93.726 1.00 46.81 205 PHE A CA 1
ATOM 1687 C C . PHE A 1 205 ? -78.690 -10.972 95.186 1.00 46.81 205 PHE A C 1
ATOM 1689 O O . PHE A 1 205 ? -78.816 -12.142 95.516 1.00 46.81 205 PHE A O 1
ATOM 1696 N N . ASP A 1 206 ? -78.750 -9.951 96.035 1.00 44.56 206 ASP A N 1
ATOM 1697 C CA . ASP A 1 206 ? -79.691 -9.892 97.154 1.00 44.56 206 ASP A CA 1
ATOM 1698 C C . ASP A 1 206 ? -79.891 -8.421 97.552 1.00 44.56 206 ASP A C 1
ATOM 1700 O O . ASP A 1 206 ? -78.984 -7.596 97.404 1.00 44.56 206 ASP A O 1
ATOM 1704 N N . ALA A 1 207 ? -81.142 -8.134 97.916 1.00 44.88 207 ALA A N 1
ATOM 1705 C CA . ALA A 1 207 ? -81.779 -6.834 98.123 1.00 44.88 207 ALA A CA 1
ATOM 1706 C C . ALA A 1 207 ? -81.493 -6.193 99.490 1.00 44.88 207 ALA A C 1
ATOM 1708 O O . ALA A 1 207 ? -81.069 -6.916 100.419 1.00 44.88 207 ALA A O 1
#

InterPro domains:
  IPR004827 Basic-leucine zipper domain [PF00170] (77-136)
  IPR004827 Basic-leucine zipper domain [PS00036] (81-96)
  IPR004827 Basic-leucine zipper domain [PS50217] (76-139)
  IPR004827 Basic-leucine zipper domain [SM00338] (74-138)
  IPR046347 Basic-leucine zipper domain superfamily [SSF57959] (78-128)
  IPR052483 Basic leucine zipper transcription regulators [PTHR46391] (23-190)